Protein AF-A0A0M9E5R5-F1 (afdb_monomer)

Nearest PDB structures (foldseek):
  8gh6-assembly1_A  TM=4.152E-01  e=1.361E-02  Bombyx mori
  8i9u-assembly1_N  TM=4.436E-01  e=9.338E-01  Homo sapiens
  6ks6-assembly1_A  TM=2.624E-01  e=1.197E+00  Saccharomyces cerevisiae S288C
  6krd-assembly1_z  TM=2.347E-01  e=2.373E+00  Saccharomyces cerevisiae S288C

pLDDT: mean 84.32, std 14.16, range [25.86, 97.88]

Foldseek 3Di:
DDPPPPPPDDPVVVLVVVVVCCVVQQWPDDPDSLDIAGDPPDPSRLVCCCVPVCVRPVDHDDSPVVVVVVVVVVVVVVVVVVVVVQVVLQVVVLVLVVVVLVVQLVVQHFPQCVVLQFDDADPCLVPDPLVVVNRRFGWDDKDAQDWQDDPPDDTDTFRIWTWGDDDQATEIETEDTHQAAAVGADDPVRLVVQLVVVVSNVVSCVVVVHPHYRYAAEYEYAHDHDPVSCVVCVVSSHTYGHCVSVVHDDDD

Sequence (252 aa):
MQYILEERIGDPELEEKLLTLDYGGLIQSTTSSFHYQGIPDDILDLIFRDRYQYEIYREKFDLASELKQRVKNLEKNNRSLKAQVNELKGRMLELVIWRELNTYRKKGKPFSDLDNRFRPIPQNLSQHPNLSKIKEMKIGMIYLNYFIQSPETSVLELDLLVEGITDDSYHAIVFEIKNRNEKNCPSEHEIQLFAKKIDVLKYSLNRQGYKQFSILPLYLSANGFDEDSEKWLHKQEIFTSDADSWGIHIDC

Structure (mmCIF, N/CA/C/O backbone):
data_AF-A0A0M9E5R5-F1
#
_entry.id   AF-A0A0M9E5R5-F1
#
loop_
_atom_site.group_PDB
_atom_site.id
_atom_site.type_symbol
_atom_site.label_atom_id
_atom_site.label_alt_id
_atom_site.label_comp_id
_atom_site.label_asym_id
_atom_site.label_entity_id
_atom_site.label_seq_id
_atom_site.pdbx_PDB_ins_code
_atom_site.Cartn_x
_atom_site.Cartn_y
_atom_site.Cartn_z
_atom_site.occupancy
_atom_site.B_iso_or_equiv
_atom_site.auth_seq_id
_atom_site.auth_comp_id
_atom_site.auth_asym_id
_atom_site.auth_atom_id
_atom_site.pdbx_PDB_model_num
ATOM 1 N N . MET A 1 1 ? 32.194 6.730 -75.778 1.00 33.53 1 MET A N 1
ATOM 2 C CA . MET A 1 1 ? 32.826 5.511 -75.235 1.00 33.53 1 MET A CA 1
ATOM 3 C C . MET A 1 1 ? 31.883 4.967 -74.177 1.00 33.53 1 MET A C 1
ATOM 5 O O . MET A 1 1 ? 31.844 5.465 -73.062 1.00 33.53 1 MET A O 1
ATOM 9 N N . GLN A 1 2 ? 30.983 4.102 -74.629 1.00 25.86 2 GLN A N 1
ATOM 10 C CA . GLN A 1 2 ? 29.808 3.619 -73.917 1.00 25.86 2 GLN A CA 1
ATOM 11 C C . GLN A 1 2 ? 30.250 2.367 -73.160 1.00 25.86 2 GLN A C 1
ATOM 13 O O . GLN A 1 2 ? 30.516 1.347 -73.788 1.00 25.86 2 GLN A O 1
ATOM 18 N N . TYR A 1 3 ? 30.433 2.468 -71.842 1.00 28.73 3 TYR A N 1
ATOM 19 C CA . TYR A 1 3 ? 30.623 1.274 -71.023 1.00 28.73 3 TYR A CA 1
ATOM 20 C C . TYR A 1 3 ? 29.269 0.582 -70.927 1.00 28.73 3 TYR A C 1
ATOM 22 O O . TYR A 1 3 ? 28.378 1.003 -70.193 1.00 28.73 3 TYR A O 1
ATOM 30 N N . ILE A 1 4 ? 29.123 -0.433 -71.771 1.00 31.36 4 ILE A N 1
ATOM 31 C CA . ILE A 1 4 ? 28.109 -1.468 -71.687 1.00 31.36 4 ILE A CA 1
ATOM 32 C C . ILE A 1 4 ? 28.301 -2.119 -70.311 1.00 31.36 4 ILE A C 1
ATOM 34 O O . ILE A 1 4 ? 29.244 -2.876 -70.101 1.00 31.36 4 ILE A O 1
ATOM 38 N N . LEU A 1 5 ? 27.453 -1.764 -69.344 1.00 31.56 5 LEU A N 1
ATOM 39 C CA . LEU A 1 5 ? 27.202 -2.621 -68.191 1.00 31.56 5 LEU A CA 1
ATOM 40 C C . LEU A 1 5 ? 26.336 -3.758 -68.722 1.00 31.56 5 LEU A C 1
ATOM 42 O O . LEU A 1 5 ? 25.111 -3.684 -68.705 1.00 31.56 5 LEU A O 1
ATOM 46 N N . GLU A 1 6 ? 27.015 -4.747 -69.302 1.00 34.34 6 GLU A N 1
ATOM 47 C CA . GLU A 1 6 ? 26.461 -6.068 -69.548 1.00 34.34 6 GLU A CA 1
ATOM 48 C C . GLU A 1 6 ? 25.744 -6.523 -68.280 1.00 34.34 6 GLU A C 1
ATOM 50 O O . GLU A 1 6 ? 26.282 -6.436 -67.170 1.00 34.34 6 GLU A O 1
ATOM 55 N N . GLU A 1 7 ? 24.516 -6.987 -68.479 1.00 40.72 7 GLU A N 1
ATOM 56 C CA . GLU A 1 7 ? 23.793 -7.861 -67.576 1.00 40.72 7 GLU A CA 1
ATOM 57 C C . GLU A 1 7 ? 24.759 -8.922 -67.032 1.00 40.72 7 GLU A C 1
ATOM 59 O O . GLU A 1 7 ? 25.020 -9.941 -67.672 1.00 40.72 7 GLU A O 1
ATOM 64 N N . ARG A 1 8 ? 25.298 -8.711 -65.826 1.00 44.56 8 ARG A N 1
ATOM 65 C CA . ARG A 1 8 ? 25.805 -9.822 -65.025 1.00 44.56 8 ARG A CA 1
ATOM 66 C C . ARG A 1 8 ? 24.588 -10.577 -64.517 1.00 44.56 8 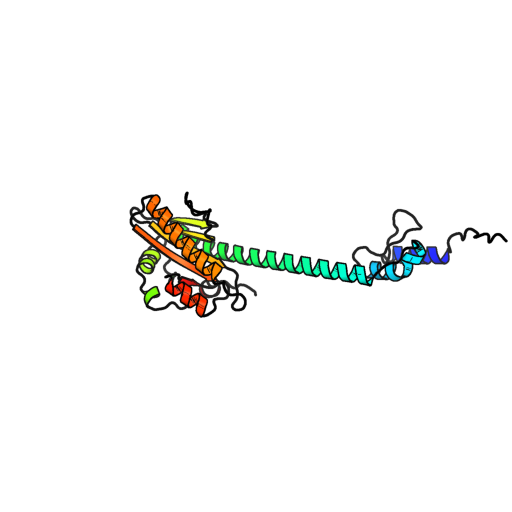ARG A C 1
ATOM 68 O O . ARG A 1 8 ? 24.097 -10.343 -63.417 1.00 44.56 8 ARG A O 1
ATOM 75 N N . ILE A 1 9 ? 24.100 -11.443 -65.401 1.00 45.06 9 ILE A N 1
ATOM 76 C CA . ILE A 1 9 ? 23.417 -12.693 -65.088 1.00 45.06 9 ILE A CA 1
ATOM 77 C C . ILE A 1 9 ? 24.030 -13.242 -63.796 1.00 45.06 9 ILE A C 1
ATOM 79 O O . ILE A 1 9 ? 25.257 -13.274 -63.666 1.00 45.06 9 ILE A O 1
ATOM 83 N N . GLY A 1 10 ? 23.153 -13.572 -62.845 1.00 55.41 10 GLY A N 1
ATOM 84 C CA . GLY A 1 10 ? 23.493 -13.979 -61.487 1.00 55.41 10 GLY A CA 1
ATOM 85 C C . GLY A 1 10 ? 24.687 -14.917 -61.463 1.00 55.41 10 GLY A C 1
ATOM 86 O O . GLY A 1 10 ? 24.734 -15.891 -62.208 1.00 55.41 10 GLY A O 1
ATOM 87 N N . ASP A 1 11 ? 25.667 -14.566 -60.639 1.00 65.12 11 ASP A N 1
ATOM 88 C CA . ASP A 1 11 ? 26.798 -15.422 -60.324 1.00 65.12 11 ASP A CA 1
ATOM 89 C C . ASP A 1 11 ? 26.232 -16.732 -59.738 1.00 65.12 11 ASP A C 1
ATOM 91 O O . ASP A 1 11 ? 25.703 -16.704 -58.623 1.00 65.12 11 ASP A O 1
ATOM 95 N N . PRO A 1 12 ? 26.260 -17.863 -60.474 1.00 70.00 12 PRO A N 1
ATOM 96 C CA . PRO A 1 12 ? 25.626 -19.104 -60.026 1.00 70.00 12 PRO A CA 1
ATOM 97 C C . PRO A 1 12 ? 26.248 -19.610 -58.724 1.00 70.00 12 PRO A C 1
ATOM 99 O O . PRO A 1 12 ? 25.582 -20.245 -57.912 1.00 70.00 12 PRO A O 1
ATOM 102 N N . GLU A 1 13 ? 27.521 -19.274 -58.500 1.00 67.38 13 GLU A N 1
ATOM 103 C CA . GLU A 1 13 ? 28.246 -19.592 -57.278 1.00 67.38 13 GLU A CA 1
ATOM 104 C C . GLU A 1 13 ? 27.739 -18.749 -56.095 1.00 67.38 13 GLU A C 1
ATOM 106 O O . GLU A 1 13 ? 27.699 -19.218 -54.956 1.00 67.38 13 GLU A O 1
ATOM 111 N N . LEU A 1 14 ? 27.327 -17.502 -56.345 1.00 67.19 14 LEU A N 1
ATOM 112 C CA . LEU A 1 14 ? 26.682 -16.646 -55.349 1.00 67.19 14 LEU A CA 1
ATOM 113 C C . LEU A 1 14 ? 25.264 -17.132 -55.032 1.00 67.19 14 LEU A C 1
ATOM 115 O O . LEU A 1 14 ? 24.893 -17.179 -53.861 1.00 67.19 14 LEU A O 1
ATOM 119 N N . GLU A 1 15 ? 24.490 -17.518 -56.047 1.00 69.00 15 GLU A N 1
ATOM 120 C CA . GLU A 1 15 ? 23.137 -18.061 -55.878 1.00 69.00 15 GLU A CA 1
ATOM 121 C C . GLU A 1 15 ? 23.156 -19.376 -55.080 1.00 69.00 15 GLU A C 1
ATOM 123 O O . GLU A 1 15 ? 22.407 -19.520 -54.116 1.00 69.00 15 GLU A O 1
ATOM 128 N N . GLU A 1 16 ? 24.084 -20.291 -55.380 1.00 73.69 16 GLU A N 1
ATOM 129 C CA . GLU A 1 16 ? 24.277 -21.538 -54.626 1.00 73.69 16 GLU A CA 1
ATOM 130 C C . GLU A 1 16 ? 24.668 -21.279 -53.159 1.00 73.69 16 GLU A C 1
ATOM 132 O O . GLU A 1 16 ? 24.142 -21.916 -52.238 1.00 73.69 16 GLU A O 1
ATOM 137 N N . LYS A 1 17 ? 25.545 -20.296 -52.906 1.00 71.19 17 LYS A N 1
ATOM 138 C CA . LYS A 1 17 ? 25.926 -19.890 -51.542 1.00 71.19 17 LYS A CA 1
ATOM 139 C C . LYS A 1 17 ? 24.752 -19.279 -50.776 1.00 71.19 17 LYS A C 1
ATOM 141 O O . LYS A 1 17 ? 24.573 -19.603 -49.604 1.00 71.19 17 LYS A O 1
ATOM 146 N N . LEU A 1 18 ? 23.942 -18.430 -51.411 1.00 71.62 18 LEU A N 1
ATOM 147 C CA . LEU A 1 18 ? 22.762 -17.818 -50.789 1.00 71.62 18 LEU A CA 1
ATOM 148 C C . LEU A 1 18 ? 21.678 -18.860 -50.485 1.00 71.62 18 LEU A C 1
ATOM 150 O O . LEU A 1 18 ? 21.158 -18.874 -49.373 1.00 71.62 18 LEU A O 1
ATOM 154 N N . LEU A 1 19 ? 21.415 -19.791 -51.406 1.00 73.25 19 LEU A N 1
ATOM 155 C CA . LEU A 1 19 ? 20.509 -20.923 -51.174 1.00 73.25 19 LEU A CA 1
ATOM 156 C C . LEU A 1 19 ? 20.994 -21.822 -50.032 1.00 73.25 19 LEU A C 1
ATOM 158 O O . LEU A 1 19 ? 20.190 -22.287 -49.229 1.00 73.25 19 LEU A O 1
ATOM 162 N N . THR A 1 20 ? 22.307 -22.034 -49.912 1.00 77.31 20 THR A N 1
ATOM 163 C CA . THR A 1 20 ? 22.889 -22.795 -48.796 1.00 77.31 20 THR A CA 1
ATOM 164 C C . THR A 1 20 ? 22.688 -22.081 -47.454 1.00 77.31 20 THR A C 1
ATOM 166 O O . THR A 1 20 ? 22.393 -22.729 -46.451 1.00 77.31 20 THR A O 1
ATOM 169 N N . LEU A 1 21 ? 22.817 -20.749 -47.419 1.00 72.31 21 LEU A N 1
ATOM 170 C CA . LEU A 1 21 ? 22.577 -19.942 -46.217 1.00 72.31 21 LEU A CA 1
ATOM 171 C C . LEU A 1 21 ? 21.089 -19.892 -45.831 1.00 72.31 21 LEU A C 1
ATOM 173 O O . LEU A 1 21 ? 20.781 -19.935 -44.641 1.00 72.31 21 LEU A O 1
ATOM 177 N N . ASP A 1 22 ? 20.184 -19.833 -46.812 1.00 72.75 22 ASP A N 1
ATOM 178 C CA . ASP A 1 22 ? 18.726 -19.888 -46.615 1.00 72.75 22 ASP A CA 1
ATOM 179 C C . ASP A 1 22 ? 18.302 -21.280 -46.109 1.00 72.75 22 ASP A C 1
ATOM 181 O O . ASP A 1 22 ? 17.629 -21.400 -45.087 1.00 72.75 22 ASP A O 1
ATOM 185 N N . TYR A 1 23 ? 18.814 -22.357 -46.722 1.00 76.06 23 TYR A N 1
ATOM 186 C CA . TYR A 1 23 ? 18.581 -23.738 -46.275 1.00 76.06 23 TYR A CA 1
ATOM 187 C C . TYR A 1 23 ? 19.149 -24.012 -44.874 1.00 76.06 23 TYR A C 1
ATOM 189 O O . TYR A 1 23 ? 18.556 -24.744 -44.082 1.00 76.06 23 TYR A O 1
ATOM 197 N N . GLY A 1 24 ? 20.293 -23.403 -44.549 1.00 74.50 24 GLY A N 1
ATOM 198 C CA . GLY A 1 24 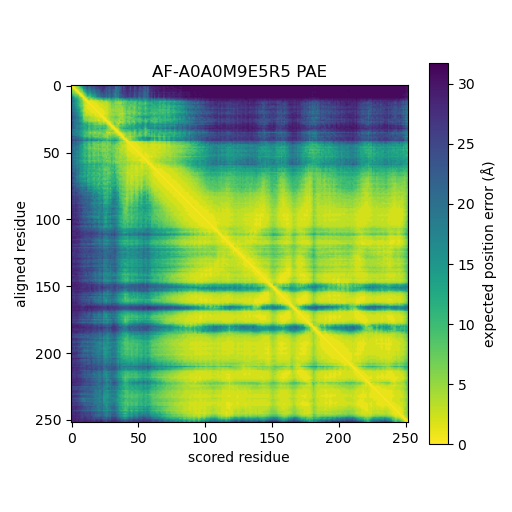? 20.895 -23.434 -43.216 1.00 74.50 24 GLY A CA 1
ATOM 199 C C . GLY A 1 24 ? 20.176 -22.566 -42.177 1.00 74.50 24 GLY A C 1
ATOM 200 O O . GLY A 1 24 ? 20.578 -22.576 -41.015 1.00 74.50 24 GLY A O 1
ATOM 201 N N . GLY A 1 25 ? 19.140 -21.817 -42.574 1.00 69.88 25 GLY A N 1
ATOM 202 C CA . GLY A 1 25 ? 18.354 -20.951 -41.699 1.00 69.88 25 GLY A CA 1
ATOM 203 C C . GLY A 1 25 ? 19.102 -19.714 -41.201 1.00 69.88 25 GLY A C 1
ATOM 204 O O . GLY A 1 25 ? 18.734 -19.179 -40.165 1.00 69.88 25 GLY A O 1
ATOM 205 N N . LEU A 1 26 ? 20.162 -19.277 -41.887 1.00 70.31 26 LEU A N 1
ATOM 206 C CA . LEU A 1 26 ? 20.986 -18.123 -41.494 1.00 70.31 26 LEU A CA 1
ATOM 207 C C . LEU A 1 26 ? 20.505 -16.810 -42.129 1.00 70.31 26 LEU A C 1
ATOM 209 O O . LEU A 1 26 ? 20.764 -15.731 -41.593 1.00 70.31 26 LEU A O 1
ATOM 213 N N . ILE A 1 27 ? 19.808 -16.905 -43.262 1.00 71.44 27 ILE A N 1
ATOM 214 C CA . ILE A 1 27 ? 19.124 -15.803 -43.949 1.00 71.44 27 ILE A CA 1
ATOM 215 C C . ILE A 1 27 ? 17.717 -16.258 -44.349 1.00 71.44 27 ILE A C 1
ATOM 217 O O . ILE A 1 27 ? 17.406 -17.443 -44.261 1.00 71.44 27 ILE A O 1
ATOM 221 N N . GLN A 1 28 ? 16.872 -15.316 -44.758 1.00 69.12 28 GLN A N 1
ATOM 222 C CA . GLN A 1 28 ? 15.544 -15.585 -45.299 1.00 69.12 28 GLN A CA 1
ATOM 223 C C . GLN A 1 28 ? 15.393 -14.934 -46.672 1.00 69.12 28 GLN A C 1
ATOM 225 O O . GLN A 1 28 ? 15.663 -13.737 -46.841 1.00 69.12 28 GLN A O 1
ATOM 230 N N . SER A 1 29 ? 14.918 -15.713 -47.641 1.00 63.97 29 SER A N 1
ATOM 231 C CA . SER A 1 29 ? 14.388 -15.187 -48.899 1.00 63.97 29 SER A CA 1
ATOM 232 C C . SER A 1 29 ? 13.127 -14.347 -48.647 1.00 63.97 29 SER A C 1
ATOM 234 O O . SER A 1 29 ? 12.256 -14.693 -47.846 1.00 63.97 29 SER A O 1
ATOM 236 N N . THR A 1 30 ? 13.039 -13.189 -49.302 1.00 63.19 30 THR A N 1
ATOM 237 C CA . THR A 1 30 ? 11.868 -12.300 -49.204 1.00 63.19 30 THR A CA 1
ATOM 238 C C . THR A 1 30 ? 10.975 -12.459 -50.442 1.00 63.19 30 THR A C 1
ATOM 240 O O . THR A 1 30 ? 11.014 -13.483 -51.118 1.00 63.19 30 THR A O 1
ATOM 243 N N . THR A 1 31 ? 10.146 -11.469 -50.786 1.00 62.16 31 THR A N 1
ATOM 244 C CA . THR A 1 31 ? 9.189 -11.540 -51.910 1.00 62.16 31 THR A CA 1
ATOM 245 C C . THR A 1 31 ? 9.828 -11.681 -53.301 1.00 62.16 31 THR A C 1
ATOM 247 O O . THR A 1 31 ? 9.107 -11.749 -54.296 1.00 62.16 31 THR A O 1
ATOM 250 N N . SER A 1 32 ? 11.158 -11.745 -53.405 1.00 59.28 32 SER A N 1
ATOM 251 C CA . SER A 1 32 ? 11.862 -12.046 -54.652 1.00 59.28 32 SER A CA 1
ATOM 252 C C . SER A 1 32 ? 13.155 -12.823 -54.402 1.00 59.28 32 SER A C 1
ATOM 254 O O . SER A 1 32 ? 13.808 -12.606 -53.381 1.00 59.28 32 SER A O 1
ATOM 256 N N . SER A 1 33 ? 13.602 -13.582 -55.404 1.00 56.22 33 SER A N 1
ATOM 257 C CA . SER A 1 33 ? 14.873 -14.327 -55.413 1.00 56.22 33 SER A CA 1
ATOM 258 C C . SER A 1 33 ? 16.140 -13.457 -55.333 1.00 56.22 33 SER A C 1
ATOM 260 O O . SER A 1 33 ? 17.242 -13.988 -55.222 1.00 56.22 33 SER A O 1
ATOM 262 N N . PHE A 1 34 ? 16.000 -12.129 -55.402 1.00 57.31 34 PHE A N 1
ATOM 263 C CA . PHE A 1 34 ? 17.104 -11.162 -55.361 1.00 57.31 34 PHE A CA 1
ATOM 264 C C . PHE A 1 34 ? 17.219 -10.417 -54.026 1.00 57.31 34 PHE A C 1
ATOM 266 O O . PHE A 1 34 ? 18.179 -9.680 -53.817 1.00 57.31 34 PHE A O 1
ATOM 273 N N . HIS A 1 35 ? 16.252 -10.593 -53.125 1.00 61.94 35 HIS A N 1
ATOM 274 C CA . HIS A 1 35 ? 16.180 -9.852 -51.873 1.00 61.94 35 HIS A CA 1
ATOM 275 C C . HIS A 1 35 ? 16.262 -10.820 -50.696 1.00 61.94 35 HIS A C 1
ATOM 277 O O . HIS A 1 35 ? 15.362 -11.634 -50.471 1.00 61.94 35 HIS A O 1
ATOM 283 N N . TYR A 1 36 ? 17.342 -10.688 -49.935 1.00 67.06 36 TYR A N 1
ATOM 284 C CA . TYR A 1 36 ? 17.632 -11.489 -48.754 1.00 67.06 36 TYR A CA 1
ATOM 285 C C . TYR A 1 36 ? 17.707 -10.573 -47.532 1.00 67.06 36 TYR A C 1
ATOM 287 O O . TYR A 1 36 ? 18.146 -9.422 -47.631 1.00 67.06 36 TYR A O 1
ATOM 295 N N . GLN A 1 37 ? 17.285 -11.094 -46.388 1.00 67.12 37 GLN A N 1
ATOM 296 C CA . GLN A 1 37 ? 17.443 -10.464 -45.077 1.00 67.12 37 GLN A CA 1
ATOM 297 C C . GLN A 1 37 ? 17.999 -11.494 -44.093 1.00 67.12 37 GLN A C 1
ATOM 299 O O . GLN A 1 37 ? 17.842 -12.697 -44.312 1.00 67.12 37 GLN A O 1
ATOM 304 N N . GLY A 1 38 ? 18.648 -11.055 -43.014 1.00 66.88 38 GLY A N 1
ATOM 305 C CA . GLY A 1 38 ? 18.946 -11.987 -41.930 1.00 66.88 38 GLY A CA 1
ATOM 306 C C . GLY A 1 38 ? 17.678 -12.328 -41.147 1.00 66.88 38 GLY A C 1
ATOM 307 O O . GLY A 1 38 ? 16.585 -11.844 -41.445 1.00 66.88 38 GLY A O 1
ATOM 308 N N . ILE A 1 39 ? 17.807 -13.170 -40.124 1.00 72.88 39 ILE A N 1
ATOM 309 C CA . ILE A 1 39 ? 16.669 -13.500 -39.261 1.00 72.88 39 ILE A CA 1
ATOM 310 C C . ILE A 1 39 ? 16.273 -12.248 -38.452 1.00 72.88 39 ILE A C 1
ATOM 312 O O . ILE A 1 39 ? 17.100 -11.766 -37.675 1.00 72.88 39 ILE A O 1
ATOM 316 N N . PRO A 1 40 ? 15.028 -11.740 -38.567 1.00 59.28 40 PRO A N 1
ATOM 317 C CA . PRO A 1 40 ? 14.633 -10.427 -38.035 1.00 59.28 40 PRO A CA 1
ATOM 318 C C . PRO A 1 40 ? 14.872 -10.194 -36.531 1.00 59.28 40 PRO A C 1
ATOM 320 O O . PRO A 1 40 ? 15.065 -9.053 -36.113 1.00 59.28 40 PRO A O 1
ATOM 323 N N . ASP A 1 41 ? 14.895 -11.259 -35.724 1.00 59.44 41 ASP A N 1
ATOM 324 C CA . ASP A 1 41 ? 15.111 -11.206 -34.269 1.00 59.44 41 ASP A CA 1
ATOM 325 C C . ASP A 1 41 ? 16.542 -11.574 -33.832 1.00 59.44 41 ASP A C 1
ATOM 327 O O . ASP A 1 41 ? 16.800 -11.764 -32.642 1.00 59.44 41 ASP A O 1
ATOM 331 N N . ASP A 1 42 ? 17.496 -11.652 -34.763 1.00 67.88 42 ASP A N 1
ATOM 332 C CA . ASP A 1 42 ? 18.836 -12.161 -34.478 1.00 67.88 42 ASP A CA 1
ATOM 333 C C . ASP A 1 42 ? 19.947 -11.114 -34.688 1.00 67.88 42 ASP A C 1
ATOM 335 O O . ASP A 1 42 ? 19.843 -10.169 -35.474 1.00 67.88 42 ASP A O 1
ATOM 339 N N . ILE A 1 43 ? 21.069 -11.315 -33.995 1.00 77.25 43 ILE A N 1
ATOM 340 C CA . ILE A 1 43 ? 22.342 -10.619 -34.237 1.00 77.25 43 ILE A CA 1
ATOM 341 C C . ILE A 1 43 ? 22.789 -10.839 -35.690 1.00 77.25 43 ILE A C 1
ATOM 343 O O . ILE A 1 43 ? 23.453 -9.983 -36.276 1.00 77.25 43 ILE A O 1
ATOM 347 N N . LEU A 1 44 ? 22.389 -11.963 -36.289 1.00 77.06 44 LEU A N 1
ATOM 348 C CA . LEU A 1 44 ? 22.677 -12.295 -37.677 1.00 77.06 44 LEU A CA 1
ATOM 349 C C . LEU A 1 44 ? 22.093 -11.289 -38.676 1.00 77.06 44 LEU A C 1
ATOM 351 O O . LEU A 1 44 ? 22.789 -10.963 -39.631 1.00 77.06 44 LEU A O 1
ATOM 355 N N . ASP A 1 45 ? 20.898 -10.731 -38.451 1.00 82.44 45 ASP A N 1
ATOM 356 C CA . ASP A 1 45 ? 20.359 -9.674 -39.325 1.00 82.44 45 ASP A CA 1
ATOM 357 C C . ASP A 1 45 ? 21.180 -8.390 -39.253 1.00 82.44 45 ASP A C 1
ATOM 359 O O . ASP A 1 45 ? 21.516 -7.804 -40.281 1.00 82.44 45 ASP A O 1
ATOM 363 N N . LEU A 1 46 ? 21.603 -8.005 -38.050 1.00 84.38 46 LEU A N 1
ATOM 364 C CA . LEU A 1 46 ? 22.475 -6.849 -37.869 1.00 84.38 46 LEU A CA 1
ATOM 365 C C . LEU A 1 46 ? 23.822 -7.042 -38.575 1.00 84.38 46 LEU A C 1
ATOM 367 O O . LEU A 1 46 ? 24.282 -6.130 -39.256 1.00 84.38 46 LEU A O 1
ATOM 371 N N . ILE A 1 47 ? 24.436 -8.224 -38.448 1.00 82.38 47 ILE A N 1
ATOM 372 C CA . ILE A 1 47 ? 25.694 -8.557 -39.137 1.00 82.38 47 ILE A CA 1
ATOM 373 C C .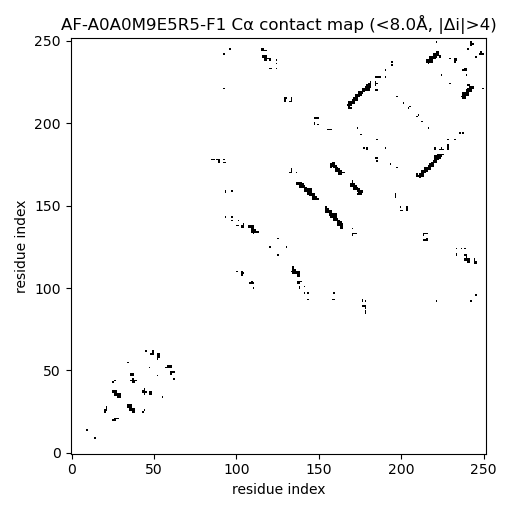 ILE A 1 47 ? 25.491 -8.578 -40.655 1.00 82.38 47 ILE A C 1
ATOM 375 O O . ILE A 1 47 ? 26.338 -8.079 -41.395 1.00 82.38 47 ILE A O 1
ATOM 379 N N . PHE A 1 48 ? 24.388 -9.162 -41.126 1.00 82.69 48 PHE A N 1
ATOM 380 C CA . PHE A 1 48 ? 24.076 -9.257 -42.547 1.00 82.69 48 PHE A CA 1
ATOM 381 C C . PHE A 1 48 ? 23.900 -7.866 -43.163 1.00 82.69 48 PHE A C 1
ATOM 383 O O . PHE A 1 48 ? 24.530 -7.545 -44.171 1.00 82.69 48 PHE A O 1
ATOM 390 N N . ARG A 1 49 ? 23.107 -7.004 -42.523 1.00 85.19 49 ARG A N 1
ATOM 391 C CA . ARG A 1 49 ? 22.846 -5.639 -42.990 1.00 85.19 49 ARG A CA 1
ATOM 392 C C . ARG A 1 49 ? 24.077 -4.740 -42.898 1.00 85.19 49 ARG A C 1
ATOM 394 O O . ARG A 1 49 ? 24.319 -3.963 -43.815 1.00 85.19 49 ARG A O 1
ATOM 401 N N . ASP A 1 50 ? 24.909 -4.899 -41.872 1.00 85.19 50 ASP A N 1
ATOM 402 C CA . ASP A 1 50 ? 26.197 -4.197 -41.771 1.00 85.19 50 ASP A CA 1
ATOM 403 C C . ASP A 1 50 ? 27.157 -4.535 -42.909 1.00 85.19 50 ASP A C 1
ATOM 405 O O . ASP A 1 50 ? 27.878 -3.662 -43.388 1.00 85.19 50 ASP A O 1
ATOM 409 N N . ARG A 1 51 ? 27.124 -5.780 -43.393 1.00 83.81 51 ARG A N 1
ATOM 410 C CA . ARG A 1 51 ? 28.045 -6.248 -44.432 1.00 83.81 51 ARG A CA 1
ATOM 411 C C . ARG A 1 51 ? 27.549 -6.097 -45.861 1.00 83.81 51 ARG A C 1
ATOM 413 O O . ARG A 1 51 ? 28.394 -5.994 -46.740 1.00 83.81 51 ARG A O 1
ATOM 420 N N . TYR A 1 52 ? 26.239 -6.177 -46.096 1.00 81.56 52 TYR A N 1
ATOM 421 C CA . TYR A 1 52 ? 25.699 -6.368 -47.449 1.00 81.56 52 TYR A CA 1
ATOM 422 C C . TYR A 1 52 ? 24.603 -5.368 -47.844 1.00 81.56 52 TYR A C 1
ATOM 424 O O . TYR A 1 52 ? 24.175 -5.353 -49.000 1.00 81.56 52 TYR A O 1
ATOM 432 N N . GLN A 1 53 ? 24.112 -4.528 -46.922 1.00 83.12 53 GLN A N 1
ATOM 433 C CA . GLN A 1 53 ? 22.988 -3.633 -47.226 1.00 83.12 53 GLN A CA 1
ATOM 434 C C . GLN A 1 53 ? 23.341 -2.598 -48.305 1.00 83.12 53 GLN A C 1
ATOM 436 O O . GLN A 1 53 ? 22.500 -2.290 -49.151 1.00 83.12 53 GLN A O 1
ATOM 441 N N . TYR A 1 54 ? 24.576 -2.089 -48.330 1.00 82.06 54 TYR A N 1
ATOM 442 C CA . TYR A 1 54 ? 24.985 -1.120 -49.347 1.00 82.06 54 TYR A CA 1
ATOM 443 C C . TYR A 1 54 ? 25.144 -1.768 -50.727 1.00 82.06 54 TYR A C 1
ATOM 445 O O . TYR A 1 54 ? 24.773 -1.180 -51.740 1.00 82.06 54 TYR A O 1
ATOM 453 N N . GLU A 1 55 ? 25.675 -2.983 -50.784 1.00 78.56 55 GLU A N 1
ATOM 454 C CA . GLU A 1 55 ? 25.874 -3.745 -52.012 1.00 78.56 55 GLU A CA 1
ATOM 455 C C . GLU A 1 55 ? 24.538 -4.077 -52.678 1.00 78.56 55 GLU A C 1
ATOM 457 O O . GLU A 1 55 ? 24.416 -3.934 -53.895 1.00 78.56 55 GLU A O 1
ATOM 462 N N . ILE A 1 56 ? 23.544 -4.468 -51.874 1.00 77.31 56 ILE A N 1
ATOM 463 C CA . ILE A 1 56 ? 22.221 -4.890 -52.345 1.00 77.31 56 ILE A CA 1
ATOM 464 C C . ILE A 1 56 ? 21.330 -3.677 -52.643 1.00 77.31 56 ILE A C 1
ATOM 466 O O . ILE A 1 56 ? 20.765 -3.577 -53.730 1.00 77.31 56 ILE A O 1
ATOM 470 N N . TYR A 1 57 ? 21.220 -2.736 -51.701 1.00 80.25 57 TYR A N 1
ATOM 471 C CA . TYR A 1 57 ? 20.212 -1.668 -51.746 1.00 80.25 57 TYR A CA 1
ATOM 472 C C . TYR A 1 57 ? 20.784 -0.283 -52.069 1.00 80.25 57 TYR A C 1
ATOM 474 O O . TYR A 1 57 ? 20.024 0.655 -52.281 1.00 80.25 57 TYR A O 1
ATOM 482 N N . ARG A 1 58 ? 22.117 -0.125 -52.116 1.00 83.19 58 ARG A N 1
ATOM 483 C CA . ARG A 1 58 ? 22.809 1.179 -52.249 1.00 83.19 58 ARG A CA 1
ATOM 484 C C . ARG A 1 58 ? 22.487 2.168 -51.127 1.00 83.19 58 ARG A C 1
ATOM 486 O O . ARG A 1 58 ? 22.705 3.370 -51.271 1.00 83.19 58 ARG A O 1
ATOM 493 N N . GLU A 1 59 ? 22.060 1.651 -49.980 1.00 83.94 59 GLU A N 1
ATOM 494 C CA . GLU A 1 59 ? 21.759 2.411 -48.770 1.00 83.94 59 GLU A CA 1
ATOM 495 C C . GLU A 1 59 ? 22.781 2.110 -47.676 1.00 83.94 59 GLU A C 1
ATOM 497 O O . GLU A 1 59 ? 23.196 0.968 -47.482 1.00 83.94 59 GLU A O 1
ATOM 502 N N . LYS A 1 60 ? 23.200 3.141 -46.936 1.00 85.06 60 LYS A N 1
ATOM 503 C CA . LYS A 1 60 ? 24.132 2.959 -45.822 1.00 85.06 60 LYS A CA 1
ATOM 504 C C . LYS A 1 60 ? 23.375 2.479 -44.586 1.00 85.06 60 LYS A C 1
ATOM 506 O O . LYS A 1 60 ? 22.511 3.193 -44.081 1.00 85.06 60 LYS A O 1
ATOM 511 N N . PHE A 1 61 ? 23.757 1.320 -44.066 1.00 86.56 61 PHE A N 1
ATOM 512 C CA . PHE A 1 61 ? 23.306 0.855 -42.762 1.00 86.56 61 PHE A CA 1
ATOM 513 C C . PHE A 1 61 ? 24.108 1.525 -41.637 1.00 86.56 61 PHE A C 1
ATOM 515 O O . PHE A 1 61 ? 25.335 1.591 -41.695 1.00 86.56 61 PHE A O 1
ATOM 522 N N . ASP A 1 62 ? 23.421 2.042 -40.617 1.00 88.62 62 ASP A N 1
ATOM 523 C CA . ASP A 1 62 ? 24.050 2.585 -39.410 1.00 88.62 62 ASP A CA 1
ATOM 524 C C . ASP A 1 62 ? 23.800 1.644 -38.228 1.00 88.62 62 ASP A C 1
ATOM 526 O O . ASP A 1 62 ? 22.873 1.827 -37.428 1.00 88.62 62 ASP A O 1
ATOM 530 N N . LEU A 1 63 ? 24.660 0.628 -38.128 1.00 87.44 63 LEU A N 1
ATOM 531 C CA . LEU A 1 63 ? 24.628 -0.361 -37.055 1.00 87.44 63 LEU A CA 1
ATOM 532 C C . LEU A 1 63 ? 24.692 0.298 -35.670 1.00 87.44 63 LEU A C 1
ATOM 534 O O . LEU A 1 63 ? 23.994 -0.121 -34.747 1.00 87.44 63 LEU A O 1
ATOM 538 N N . ALA A 1 64 ? 25.507 1.346 -35.513 1.00 88.38 64 ALA A N 1
ATOM 539 C CA . ALA A 1 64 ? 25.696 2.009 -34.229 1.00 88.38 64 ALA A CA 1
ATOM 540 C C . ALA A 1 64 ? 24.412 2.710 -33.764 1.00 88.38 64 ALA A C 1
ATOM 542 O O . ALA A 1 64 ? 24.020 2.580 -32.598 1.00 88.38 64 ALA A O 1
ATOM 543 N N . SER A 1 65 ? 23.734 3.421 -34.668 1.00 89.62 65 SER A N 1
ATOM 544 C CA . SER A 1 65 ? 22.455 4.066 -34.363 1.00 89.62 65 SER A CA 1
ATOM 545 C C . SER A 1 65 ? 21.350 3.049 -34.070 1.00 89.62 65 SER A C 1
ATOM 547 O O . SER A 1 65 ? 20.624 3.224 -33.085 1.00 89.62 65 SER A O 1
ATOM 549 N N . GLU A 1 66 ? 21.245 1.965 -34.848 1.00 89.00 66 GLU A N 1
ATOM 550 C CA . GLU A 1 66 ? 20.222 0.937 -34.618 1.00 89.00 66 GLU A CA 1
ATOM 551 C C . GLU A 1 66 ? 20.448 0.197 -33.287 1.00 89.00 66 GLU A C 1
ATOM 553 O O . GLU A 1 66 ? 19.515 0.067 -32.488 1.00 89.00 66 GLU A O 1
ATOM 558 N N . LEU A 1 67 ? 21.689 -0.198 -32.973 1.00 88.38 67 LEU A N 1
ATOM 559 C CA . LEU A 1 67 ? 22.037 -0.803 -31.680 1.00 88.38 67 LEU A CA 1
ATOM 560 C C . LEU A 1 67 ? 21.706 0.130 -30.511 1.00 88.38 67 LEU A C 1
ATOM 562 O O . LEU A 1 67 ? 21.081 -0.291 -29.536 1.00 88.38 67 LEU A O 1
ATOM 566 N N . LYS A 1 68 ? 22.063 1.416 -30.613 1.00 91.12 68 LYS A N 1
ATOM 567 C CA . LYS A 1 68 ? 21.751 2.416 -29.582 1.00 91.12 68 LYS A CA 1
ATOM 568 C C . LYS A 1 68 ? 20.242 2.559 -29.368 1.00 91.12 68 LYS A C 1
ATOM 570 O O . LYS A 1 68 ? 19.790 2.692 -28.229 1.00 91.12 68 LYS A O 1
ATOM 575 N N . GLN A 1 69 ? 19.453 2.516 -30.440 1.00 91.25 69 GLN A N 1
ATOM 576 C CA . GLN A 1 69 ? 17.996 2.562 -30.357 1.00 91.25 69 GLN A CA 1
ATOM 577 C C . GLN A 1 69 ? 17.419 1.293 -29.717 1.00 91.25 69 GLN A C 1
ATOM 579 O O . GLN A 1 69 ? 16.561 1.407 -28.837 1.00 91.25 69 GLN A O 1
ATOM 584 N N . ARG A 1 70 ? 17.915 0.103 -30.087 1.00 88.75 70 ARG A N 1
ATOM 585 C CA . ARG A 1 70 ? 17.513 -1.175 -29.473 1.00 88.75 70 ARG A CA 1
ATOM 586 C C . ARG A 1 70 ? 17.802 -1.180 -27.969 1.00 88.75 70 ARG A C 1
ATOM 588 O O . ARG A 1 70 ? 16.898 -1.470 -27.188 1.00 88.75 70 ARG A O 1
ATOM 595 N N . VAL A 1 71 ? 19.000 -0.760 -27.549 1.00 91.19 71 VAL A N 1
ATOM 596 C CA . VAL A 1 71 ? 19.366 -0.635 -26.124 1.00 91.19 71 VAL A CA 1
ATOM 597 C C . VAL A 1 71 ? 18.426 0.327 -25.397 1.00 91.19 71 VAL A C 1
ATOM 599 O O . VAL A 1 71 ? 17.838 -0.040 -24.383 1.00 91.19 71 VAL A O 1
ATOM 602 N N . LYS A 1 72 ? 18.190 1.524 -25.945 1.00 94.19 72 LYS A N 1
ATOM 603 C CA . LYS A 1 72 ? 17.280 2.512 -25.343 1.00 94.19 72 LYS A CA 1
ATOM 604 C C . LYS A 1 72 ? 15.847 1.978 -25.197 1.00 94.19 72 LYS A C 1
ATOM 606 O O . LYS A 1 72 ? 15.182 2.253 -24.195 1.00 94.19 72 LYS A O 1
ATOM 611 N N . ASN A 1 73 ? 15.363 1.224 -26.184 1.00 92.62 73 ASN A N 1
ATOM 612 C CA . ASN A 1 73 ? 14.048 0.587 -26.137 1.00 92.62 73 ASN A CA 1
ATOM 613 C C . ASN A 1 73 ? 13.993 -0.502 -25.061 1.00 92.62 73 ASN A C 1
ATOM 615 O O . ASN A 1 73 ? 13.056 -0.516 -24.263 1.00 92.62 73 ASN A O 1
ATOM 619 N N . LEU A 1 74 ? 15.015 -1.357 -24.976 1.00 92.12 74 LEU A N 1
ATOM 620 C CA . LEU A 1 74 ? 15.123 -2.379 -23.934 1.00 92.12 74 LEU A CA 1
ATOM 621 C C . LEU A 1 74 ? 15.193 -1.761 -22.533 1.00 92.12 74 LEU A C 1
ATOM 623 O O . LEU A 1 74 ? 14.491 -2.212 -21.635 1.00 92.12 74 LEU A O 1
ATOM 627 N N . GLU A 1 75 ? 15.953 -0.684 -22.337 1.00 93.81 75 GLU A N 1
ATOM 628 C CA . GLU A 1 75 ? 16.006 0.048 -21.065 1.00 93.81 75 GLU A CA 1
ATOM 629 C C . GLU A 1 75 ? 14.655 0.663 -20.681 1.00 93.81 75 GLU A C 1
ATOM 631 O O . GLU A 1 75 ? 14.278 0.689 -19.506 1.00 93.81 75 GLU A O 1
ATOM 636 N N . LYS A 1 76 ? 13.910 1.186 -21.661 1.00 94.50 76 LYS A N 1
ATOM 637 C CA . LYS A 1 76 ? 12.552 1.697 -21.444 1.00 94.50 76 LYS A CA 1
ATOM 638 C C . LYS A 1 76 ? 11.599 0.564 -21.052 1.00 94.50 76 LYS A C 1
ATOM 640 O O . LYS A 1 76 ? 10.873 0.709 -20.069 1.00 94.50 76 LYS A O 1
ATOM 645 N N . ASN A 1 77 ? 11.641 -0.558 -21.768 1.00 92.81 77 ASN A N 1
ATOM 646 C CA . ASN A 1 77 ? 10.806 -1.727 -21.493 1.00 92.81 77 ASN A CA 1
ATOM 647 C C . ASN A 1 77 ? 11.128 -2.329 -20.122 1.00 92.81 77 ASN A C 1
ATOM 649 O O . ASN A 1 77 ? 10.219 -2.570 -19.337 1.00 92.81 77 ASN A O 1
ATOM 653 N N . ASN A 1 78 ? 12.409 -2.476 -19.782 1.00 94.06 78 ASN A N 1
ATOM 654 C CA . ASN A 1 78 ? 12.851 -2.970 -18.480 1.00 94.06 78 ASN A CA 1
ATOM 655 C C . ASN A 1 78 ? 12.351 -2.071 -17.336 1.00 94.06 78 ASN A C 1
ATOM 657 O O . ASN A 1 78 ? 11.816 -2.561 -16.345 1.00 94.06 78 ASN A O 1
ATOM 661 N N . ARG A 1 79 ? 12.443 -0.740 -17.484 1.00 91.12 79 ARG A N 1
ATOM 662 C CA . ARG A 1 79 ? 11.876 0.201 -16.501 1.00 91.12 79 ARG A CA 1
ATOM 663 C C . ARG A 1 79 ? 10.360 0.056 -16.362 1.00 91.12 79 ARG A C 1
ATOM 665 O O . ARG A 1 79 ? 9.862 0.054 -15.241 1.00 91.12 79 ARG A O 1
ATOM 672 N N . SER A 1 80 ? 9.642 -0.085 -17.476 1.00 92.25 80 SER A N 1
ATOM 673 C CA . SER A 1 80 ? 8.187 -0.276 -17.461 1.00 92.25 80 SER A CA 1
ATOM 674 C C . SER A 1 80 ? 7.786 -1.587 -16.780 1.00 92.25 80 SER A C 1
ATOM 676 O O . SER A 1 80 ? 6.926 -1.573 -15.905 1.00 92.25 80 SER A O 1
ATOM 678 N N . LEU A 1 81 ? 8.453 -2.697 -17.106 1.00 92.75 81 LEU A N 1
ATOM 679 C CA . LEU A 1 81 ? 8.195 -4.002 -16.494 1.00 92.75 81 LEU A CA 1
ATOM 680 C C . LEU A 1 81 ? 8.487 -3.992 -14.992 1.00 92.75 81 LEU A C 1
ATOM 682 O O . LEU A 1 81 ? 7.677 -4.479 -14.212 1.00 92.75 81 LEU A O 1
ATOM 686 N N . LYS A 1 82 ? 9.593 -3.374 -14.562 1.00 89.31 82 LYS A N 1
ATOM 687 C CA . LYS A 1 82 ? 9.895 -3.208 -13.132 1.00 89.31 82 LYS A CA 1
ATOM 688 C C . LYS A 1 82 ? 8.813 -2.414 -12.399 1.00 89.31 82 LYS A C 1
ATOM 690 O O . LYS A 1 82 ? 8.453 -2.776 -11.283 1.00 89.31 82 LYS A O 1
ATOM 695 N N . ALA A 1 83 ? 8.275 -1.362 -13.019 1.00 86.81 83 ALA A N 1
ATOM 696 C CA . ALA A 1 83 ? 7.167 -0.605 -12.443 1.00 86.81 83 ALA A CA 1
ATOM 697 C C . ALA A 1 83 ? 5.899 -1.469 -12.302 1.00 86.81 83 ALA A C 1
ATOM 699 O O . ALA A 1 83 ? 5.311 -1.491 -11.224 1.00 86.81 83 ALA A O 1
ATOM 700 N N . GLN A 1 84 ? 5.540 -2.241 -13.335 1.00 89.06 84 GLN A N 1
ATOM 701 C CA . GLN A 1 84 ? 4.395 -3.163 -13.295 1.00 89.06 84 GLN A CA 1
ATOM 702 C C . GLN A 1 84 ? 4.563 -4.246 -12.221 1.00 89.06 84 GLN A C 1
ATOM 704 O O . GLN A 1 84 ? 3.635 -4.523 -11.468 1.00 89.06 84 GLN A O 1
ATOM 709 N N . VAL A 1 85 ? 5.757 -4.834 -12.102 1.00 88.94 85 VAL A N 1
ATOM 710 C CA . VAL A 1 85 ? 6.058 -5.819 -11.052 1.00 88.94 85 VAL A CA 1
ATOM 711 C C . VAL A 1 85 ? 5.907 -5.198 -9.663 1.00 88.94 85 VAL A C 1
ATOM 713 O O . VAL A 1 85 ? 5.314 -5.818 -8.785 1.00 88.94 85 VAL A O 1
ATOM 716 N N . ASN A 1 86 ? 6.390 -3.971 -9.455 1.00 85.88 86 ASN A N 1
ATOM 717 C CA . ASN A 1 86 ? 6.251 -3.287 -8.168 1.00 85.88 86 ASN A CA 1
ATOM 718 C C . ASN A 1 86 ? 4.791 -2.975 -7.816 1.00 85.88 86 ASN A C 1
ATOM 720 O O . ASN A 1 86 ? 4.412 -3.141 -6.656 1.00 85.88 86 ASN A O 1
ATOM 724 N N . GLU A 1 87 ? 3.982 -2.569 -8.797 1.00 87.00 87 GLU A N 1
ATOM 725 C CA . GLU A 1 87 ? 2.536 -2.375 -8.635 1.00 87.00 87 GLU A CA 1
ATOM 726 C C . GLU A 1 87 ? 1.841 -3.691 -8.254 1.00 87.00 87 GLU A C 1
ATOM 728 O O . GLU A 1 87 ? 1.080 -3.736 -7.288 1.00 87.00 87 GLU A O 1
ATOM 733 N N . LEU A 1 88 ? 2.151 -4.788 -8.956 1.00 89.62 88 LEU A N 1
ATOM 734 C CA . LEU A 1 88 ? 1.599 -6.114 -8.665 1.00 89.62 88 LEU A CA 1
ATOM 735 C C . LEU A 1 88 ? 1.996 -6.618 -7.273 1.00 89.62 88 LEU A C 1
ATOM 737 O O . LEU A 1 88 ? 1.146 -7.149 -6.560 1.00 89.62 88 LEU A O 1
ATOM 741 N N . LYS A 1 89 ? 3.256 -6.420 -6.860 1.00 87.50 89 LYS A N 1
ATOM 742 C CA . LYS A 1 89 ? 3.714 -6.729 -5.495 1.00 87.50 89 LYS A CA 1
ATOM 743 C C . LYS A 1 89 ? 2.904 -5.939 -4.451 1.00 87.50 89 LYS A C 1
ATOM 745 O O . LYS A 1 89 ? 2.498 -6.520 -3.449 1.00 87.50 89 LYS A O 1
ATOM 750 N N . GLY A 1 90 ? 2.610 -4.659 -4.707 1.00 88.62 90 GLY A N 1
ATOM 751 C CA . GLY A 1 90 ? 1.746 -3.831 -3.852 1.00 88.62 90 GLY A CA 1
ATOM 752 C C . GLY A 1 90 ? 0.321 -4.378 -3.726 1.00 88.62 90 GLY A C 1
ATOM 753 O O . GLY A 1 90 ? -0.137 -4.648 -2.620 1.00 88.62 90 GLY A O 1
ATOM 754 N N . ARG A 1 91 ? -0.340 -4.672 -4.850 1.00 89.75 91 ARG A N 1
ATOM 755 C CA . ARG A 1 91 ? -1.695 -5.260 -4.843 1.00 89.75 91 ARG A CA 1
ATOM 756 C C . ARG A 1 91 ? -1.750 -6.625 -4.166 1.00 89.75 91 ARG A C 1
ATOM 758 O O . ARG A 1 91 ? -2.733 -6.971 -3.518 1.00 89.75 91 ARG A O 1
ATOM 765 N N . MET A 1 92 ? -0.702 -7.431 -4.319 1.00 90.62 92 MET A N 1
ATOM 766 C CA . MET A 1 92 ? -0.618 -8.722 -3.644 1.00 90.62 92 MET A CA 1
ATOM 767 C C . MET A 1 92 ? -0.572 -8.552 -2.122 1.00 90.62 92 MET A C 1
ATOM 769 O O . MET A 1 92 ? -1.227 -9.313 -1.414 1.00 90.62 92 MET A O 1
ATOM 773 N N . LEU A 1 93 ? 0.139 -7.538 -1.627 1.00 91.19 93 LEU A N 1
ATOM 774 C CA . LEU A 1 93 ? 0.209 -7.213 -0.203 1.00 91.19 93 LEU A CA 1
ATOM 775 C C . LEU A 1 93 ? -1.172 -6.842 0.358 1.00 91.19 93 LEU A C 1
ATOM 777 O O . LEU A 1 93 ? -1.602 -7.421 1.355 1.00 91.19 93 LEU A O 1
ATOM 781 N N . GLU A 1 94 ? -1.912 -5.977 -0.343 1.00 93.75 94 GLU A N 1
ATOM 782 C CA . GLU A 1 94 ? -3.306 -5.639 -0.016 1.00 93.75 94 GLU A CA 1
ATOM 783 C C . GLU A 1 94 ? -4.204 -6.883 0.050 1.00 93.75 94 GLU A C 1
ATOM 785 O O . GLU A 1 94 ? -4.954 -7.076 1.011 1.00 93.75 94 GLU A O 1
ATOM 790 N N . LEU A 1 95 ? -4.096 -7.775 -0.941 1.00 93.62 95 LEU A N 1
ATOM 791 C CA . LEU A 1 95 ? -4.886 -9.006 -1.006 1.00 93.62 95 LEU A CA 1
ATOM 792 C C . LEU A 1 95 ? -4.560 -9.991 0.120 1.00 93.62 95 LEU A C 1
ATOM 794 O O . LEU A 1 95 ? -5.466 -10.667 0.616 1.00 93.62 95 LEU A O 1
ATOM 798 N N . VAL A 1 96 ? -3.292 -10.103 0.521 1.00 92.88 96 VAL A N 1
ATOM 799 C CA . VAL A 1 96 ? -2.881 -10.985 1.622 1.00 92.88 96 VAL A CA 1
ATOM 800 C C . VAL A 1 96 ? -3.471 -10.492 2.941 1.00 92.88 96 VAL A C 1
ATOM 802 O O . VAL A 1 96 ? -4.126 -11.276 3.635 1.00 92.88 96 VAL A O 1
ATOM 805 N N . ILE A 1 97 ? -3.342 -9.195 3.230 1.00 94.19 97 ILE A N 1
ATOM 806 C CA . ILE A 1 97 ? -3.917 -8.561 4.427 1.00 94.19 97 ILE A CA 1
ATOM 807 C C . ILE A 1 97 ? -5.440 -8.734 4.432 1.00 94.19 97 ILE A C 1
ATOM 809 O O . ILE A 1 97 ? -6.023 -9.206 5.412 1.00 94.19 97 ILE A O 1
ATOM 813 N N . TRP A 1 98 ? -6.096 -8.442 3.305 1.00 95.88 98 TRP A N 1
ATOM 814 C CA . TRP A 1 98 ? -7.534 -8.650 3.147 1.00 95.88 98 TRP A CA 1
ATOM 815 C C . TRP A 1 98 ? -7.937 -10.103 3.426 1.00 95.88 98 TRP A C 1
ATOM 817 O O . TRP A 1 98 ? -8.917 -10.353 4.128 1.00 95.88 98 TRP A O 1
ATOM 827 N N . ARG A 1 99 ? -7.193 -11.084 2.898 1.00 94.94 99 ARG A N 1
ATOM 828 C CA . ARG A 1 99 ? -7.502 -12.514 3.052 1.00 94.94 99 ARG A CA 1
ATOM 829 C C . ARG A 1 99 ? -7.389 -12.967 4.505 1.00 94.94 99 ARG A C 1
ATOM 831 O O . ARG A 1 99 ? -8.228 -13.754 4.961 1.00 94.94 99 ARG A O 1
ATOM 838 N N . GLU A 1 100 ? -6.382 -12.481 5.221 1.00 93.94 100 GLU A N 1
ATOM 839 C CA . GLU A 1 100 ? -6.217 -12.743 6.647 1.00 93.94 100 GLU A CA 1
ATOM 840 C C . GLU A 1 100 ? -7.401 -12.183 7.441 1.00 93.94 100 GLU A C 1
ATOM 842 O O . GLU A 1 100 ? -8.117 -12.935 8.107 1.00 93.94 100 GLU A O 1
ATOM 847 N N . LEU A 1 101 ? -7.705 -10.895 7.280 1.00 94.94 101 LEU A N 1
ATOM 848 C CA . LEU A 1 101 ? -8.817 -10.233 7.968 1.00 94.94 101 LEU A CA 1
ATOM 849 C C . LEU A 1 101 ? -10.174 -10.865 7.623 1.00 94.94 101 LEU A C 1
ATOM 851 O O . LEU A 1 101 ? -11.020 -11.087 8.493 1.00 94.94 101 LEU A O 1
ATOM 855 N N . ASN A 1 102 ? -10.373 -11.255 6.363 1.00 95.50 102 ASN A N 1
ATOM 856 C CA . ASN A 1 102 ? -11.581 -11.946 5.922 1.00 95.50 102 ASN A CA 1
ATOM 857 C C . ASN A 1 102 ? -11.724 -13.336 6.571 1.00 95.50 102 ASN A C 1
ATOM 859 O O . ASN A 1 102 ? -12.837 -13.844 6.711 1.00 95.50 102 ASN A O 1
ATOM 863 N N . THR A 1 103 ? -10.627 -13.954 7.014 1.00 94.69 103 THR A N 1
ATOM 864 C CA . THR A 1 103 ? -10.676 -15.199 7.792 1.00 94.69 103 THR A CA 1
ATOM 865 C C . THR A 1 103 ? -11.240 -14.959 9.194 1.00 94.69 103 THR A C 1
ATOM 867 O O . THR A 1 103 ? -12.080 -15.743 9.642 1.00 94.69 103 THR A O 1
ATOM 870 N N . TYR A 1 104 ? -10.849 -13.871 9.867 1.00 93.94 104 TYR A N 1
ATOM 871 C CA . TYR A 1 104 ? -11.439 -13.467 11.153 1.00 93.94 104 TYR A CA 1
ATOM 872 C C . TYR A 1 104 ? -12.925 -13.122 10.996 1.00 93.94 104 TYR A C 1
ATOM 874 O O . TYR A 1 104 ? -13.759 -13.670 11.723 1.00 93.94 104 TYR A O 1
ATOM 882 N N . ARG A 1 105 ? -13.268 -12.333 9.966 1.00 95.06 105 ARG A N 1
ATOM 883 C CA . ARG A 1 105 ? -14.654 -12.006 9.586 1.00 95.06 105 ARG A CA 1
ATOM 884 C C . ARG A 1 105 ? -15.517 -13.257 9.414 1.00 95.06 105 ARG A C 1
ATOM 886 O O . ARG A 1 105 ? -16.545 -13.387 10.068 1.00 95.06 105 ARG A O 1
ATOM 893 N N . LYS A 1 106 ? -15.090 -14.215 8.578 1.00 94.75 106 LYS A N 1
ATOM 894 C CA . LYS A 1 106 ? -15.839 -15.462 8.314 1.00 94.75 106 LYS A CA 1
ATOM 895 C C . LYS A 1 106 ? -16.038 -16.322 9.561 1.00 94.75 106 LYS A C 1
ATOM 897 O O . LYS A 1 106 ? -17.033 -17.030 9.660 1.00 94.75 106 LYS A O 1
ATOM 902 N N . LYS A 1 107 ? -15.093 -16.275 10.503 1.00 94.31 107 LYS A N 1
ATOM 903 C CA . LYS A 1 107 ? -15.182 -16.988 11.785 1.00 94.31 107 LYS A CA 1
ATOM 904 C C . LYS A 1 107 ? -16.007 -16.230 12.832 1.00 94.31 107 LYS A C 1
ATOM 906 O O . LYS A 1 107 ? -16.239 -16.783 13.904 1.00 94.31 107 LYS A O 1
ATOM 911 N N . GLY A 1 108 ? -16.403 -14.981 12.566 1.00 91.12 108 GLY A N 1
ATOM 912 C CA . GLY A 1 108 ? -17.077 -14.112 13.534 1.00 91.12 108 GLY A CA 1
ATOM 913 C C . GLY A 1 108 ? -16.228 -13.809 14.772 1.00 91.12 108 GLY A C 1
ATOM 914 O O . GLY A 1 108 ? -16.778 -13.539 15.843 1.00 91.12 108 GLY A O 1
ATOM 915 N N . LYS A 1 109 ? -14.897 -13.911 14.647 1.00 90.69 109 LYS A N 1
ATOM 916 C CA . LYS A 1 109 ? -13.949 -13.716 15.748 1.00 90.69 109 LYS A CA 1
ATOM 917 C C . LYS A 1 109 ? -13.319 -12.322 15.673 1.00 90.69 109 LYS A C 1
ATOM 919 O O . LYS A 1 109 ? -13.058 -11.856 14.562 1.00 90.69 109 LYS A O 1
ATOM 924 N N . PRO A 1 110 ? -13.044 -11.683 16.821 1.00 89.62 110 PRO A N 1
ATOM 925 C CA . PRO A 1 110 ? -12.238 -10.470 16.856 1.00 89.62 110 PRO A CA 1
ATOM 926 C C . PRO A 1 110 ? -10.815 -10.711 16.353 1.00 89.62 110 PRO A C 1
ATOM 928 O O . PRO A 1 110 ? -10.319 -11.842 16.405 1.00 89.62 110 PRO A O 1
ATOM 931 N N . PHE A 1 111 ? -10.152 -9.648 15.897 1.00 87.94 111 PHE A N 1
ATOM 932 C CA . PHE A 1 111 ? -8.757 -9.713 15.467 1.00 87.94 111 PHE A CA 1
ATOM 933 C C . PHE A 1 111 ? -7.808 -9.624 16.673 1.00 87.94 111 PHE A C 1
ATOM 935 O O . PHE A 1 111 ? -7.177 -8.601 16.928 1.00 87.94 111 PHE A O 1
ATOM 942 N N . SER A 1 112 ? -7.741 -10.707 17.450 1.00 79.56 112 SER A N 1
ATOM 943 C CA . SER A 1 112 ? -7.016 -10.752 18.729 1.00 79.56 112 SER A CA 1
ATOM 944 C C . SER A 1 112 ? -5.506 -10.542 18.605 1.00 79.56 112 SER A C 1
ATOM 946 O O . SER A 1 112 ? -4.892 -10.017 19.532 1.00 79.56 112 SER A O 1
ATOM 948 N N . ASP A 1 113 ? -4.924 -10.923 17.467 1.00 86.31 113 ASP A N 1
ATOM 949 C CA . ASP A 1 113 ? -3.473 -10.945 17.248 1.00 86.31 113 ASP A CA 1
ATOM 950 C C . ASP A 1 113 ? -2.938 -9.635 16.648 1.00 86.31 113 ASP A C 1
ATOM 952 O O . ASP A 1 113 ? -1.792 -9.580 16.209 1.00 86.31 113 ASP A O 1
ATOM 956 N N . LEU A 1 114 ? -3.757 -8.577 16.633 1.00 90.19 114 LEU A N 1
ATOM 957 C CA . LEU A 1 114 ? -3.430 -7.286 16.026 1.00 90.19 114 LEU A CA 1
ATOM 958 C C . LEU A 1 114 ? -2.129 -6.670 16.573 1.00 90.19 114 LEU A C 1
ATOM 960 O O . LEU A 1 114 ? -1.375 -6.091 15.802 1.00 90.19 114 LEU A O 1
ATOM 964 N N . ASP A 1 115 ? -1.815 -6.845 17.861 1.00 89.69 115 ASP A N 1
ATOM 965 C CA . ASP A 1 115 ? -0.571 -6.311 18.443 1.00 89.69 115 ASP A CA 1
ATOM 966 C C . ASP A 1 115 ? 0.685 -6.911 17.799 1.00 89.69 115 ASP A C 1
ATOM 968 O O . ASP A 1 115 ? 1.698 -6.232 17.659 1.00 89.69 115 ASP A O 1
ATOM 972 N N . ASN A 1 116 ? 0.604 -8.171 17.360 1.00 91.69 116 ASN A N 1
ATOM 973 C CA . ASN A 1 116 ? 1.710 -8.859 16.694 1.00 91.69 116 ASN A CA 1
ATOM 974 C C . ASN A 1 116 ? 1.911 -8.367 15.254 1.00 91.69 116 ASN A C 1
ATOM 976 O O . ASN A 1 116 ? 2.873 -8.766 14.605 1.00 91.69 116 ASN A O 1
ATOM 980 N N . ARG A 1 117 ? 0.993 -7.537 14.742 1.00 93.94 117 ARG A N 1
ATOM 981 C CA . ARG A 1 117 ? 1.040 -6.954 13.398 1.00 93.94 117 ARG A CA 1
ATOM 982 C C . ARG A 1 117 ? 1.668 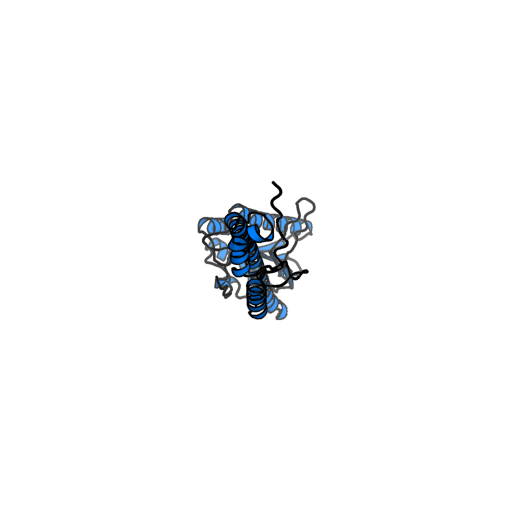-5.572 13.370 1.00 93.94 117 ARG A C 1
ATOM 984 O O . ARG A 1 117 ? 1.771 -4.989 12.296 1.00 93.94 117 ARG A O 1
ATOM 991 N N . PHE A 1 118 ? 2.074 -5.030 14.510 1.00 94.31 118 PHE A N 1
ATOM 992 C CA . PHE A 1 118 ? 2.741 -3.738 14.555 1.00 94.31 118 PHE A CA 1
ATOM 993 C C . PHE A 1 118 ? 4.255 -3.896 14.605 1.00 94.31 118 PHE A C 1
ATOM 995 O O . PHE A 1 118 ? 4.794 -4.822 15.214 1.00 94.31 118 PHE A O 1
ATOM 1002 N N . ARG A 1 119 ? 4.942 -2.921 14.019 1.00 93.31 119 ARG A N 1
ATOM 1003 C CA . ARG A 1 119 ? 6.329 -2.624 14.373 1.00 93.31 119 ARG A CA 1
ATOM 1004 C C . ARG A 1 119 ? 6.392 -2.085 15.810 1.00 93.31 119 ARG A C 1
ATOM 1006 O O . ARG A 1 119 ? 5.352 -1.757 16.385 1.00 93.31 119 ARG A O 1
ATOM 1013 N N . PRO A 1 120 ? 7.583 -1.982 16.427 1.00 93.00 120 PRO A N 1
ATOM 1014 C CA . PRO A 1 120 ? 7.710 -1.396 17.757 1.00 93.00 120 PRO A CA 1
ATOM 1015 C C . PRO A 1 120 ? 7.063 -0.003 17.837 1.00 93.00 120 PRO A C 1
ATOM 1017 O O . PRO A 1 120 ? 7.483 0.930 17.158 1.00 93.00 120 PRO A O 1
ATOM 1020 N N . ILE A 1 121 ? 6.041 0.130 18.683 1.00 91.94 121 ILE A N 1
ATOM 1021 C CA . ILE A 1 121 ? 5.312 1.383 18.912 1.00 91.94 121 ILE A CA 1
ATOM 1022 C C . ILE A 1 121 ? 5.661 1.983 20.282 1.00 91.94 121 ILE A C 1
ATOM 1024 O O . ILE A 1 121 ? 5.930 1.243 21.235 1.00 91.94 121 ILE A O 1
ATOM 1028 N N . PRO A 1 122 ? 5.634 3.318 20.428 1.00 91.50 122 PRO A N 1
ATOM 1029 C CA . PRO A 1 122 ? 5.896 3.973 21.699 1.00 91.50 122 PRO A CA 1
ATOM 1030 C C . PRO A 1 122 ? 4.750 3.740 22.695 1.00 91.50 122 PRO A C 1
ATOM 1032 O O . PRO A 1 122 ? 3.607 3.464 22.324 1.00 91.50 122 PRO A O 1
ATOM 1035 N N . GLN A 1 123 ? 5.054 3.879 23.988 1.00 89.31 123 GLN A N 1
ATOM 1036 C CA . GLN A 1 123 ? 4.134 3.526 25.076 1.00 89.31 123 GLN A CA 1
ATOM 1037 C C . GLN A 1 123 ? 2.808 4.303 25.046 1.00 89.31 123 GLN A C 1
ATOM 1039 O O . GLN A 1 123 ? 1.761 3.766 25.396 1.00 89.31 123 GLN A O 1
ATOM 1044 N N . ASN A 1 124 ? 2.828 5.563 24.610 1.00 88.00 124 ASN A N 1
ATOM 1045 C CA . ASN A 1 124 ? 1.613 6.363 24.461 1.00 88.00 124 ASN A CA 1
ATOM 1046 C C . ASN A 1 124 ? 0.663 5.780 23.403 1.00 88.00 124 ASN A C 1
ATOM 1048 O O . ASN A 1 124 ? -0.551 5.840 23.580 1.00 88.00 124 ASN A O 1
ATOM 1052 N N . LEU A 1 125 ? 1.203 5.198 22.327 1.00 90.44 125 LEU A N 1
ATOM 1053 C CA . LEU A 1 125 ? 0.409 4.613 21.251 1.00 90.44 125 LEU A CA 1
ATOM 1054 C C . LEU A 1 125 ? -0.084 3.206 21.616 1.00 90.44 125 LEU A C 1
ATOM 1056 O O . LEU A 1 125 ? -1.224 2.858 21.319 1.00 90.44 125 LEU A O 1
ATOM 1060 N N . SER A 1 126 ? 0.722 2.419 22.338 1.00 87.69 126 SER A N 1
ATOM 1061 C CA . SER A 1 126 ? 0.300 1.095 22.824 1.00 87.69 126 SER A CA 1
ATOM 1062 C C . SER A 1 126 ? -0.815 1.159 23.872 1.00 87.69 126 SER A C 1
ATOM 1064 O O . SER A 1 126 ? -1.594 0.219 24.004 1.00 87.69 126 SER A O 1
ATOM 1066 N N . GLN A 1 127 ? -0.933 2.277 24.591 1.00 88.00 127 GLN A N 1
ATOM 1067 C CA . GLN A 1 127 ? -2.011 2.534 25.553 1.00 88.00 127 GLN A CA 1
ATOM 1068 C C . GLN A 1 127 ? -3.192 3.307 24.943 1.00 88.00 127 GLN A C 1
ATOM 1070 O O . GLN A 1 127 ? -4.106 3.712 25.665 1.00 88.00 127 GLN A O 1
ATOM 1075 N N . HIS A 1 128 ? -3.195 3.526 23.625 1.00 88.62 128 HIS A N 1
ATOM 1076 C CA . HIS A 1 128 ? -4.215 4.329 22.968 1.00 88.62 128 HIS A CA 1
ATOM 1077 C C . HIS A 1 128 ? -5.609 3.669 23.079 1.00 88.62 128 HIS A C 1
ATOM 1079 O O . HIS A 1 128 ? -5.770 2.495 22.734 1.00 88.62 128 HIS A O 1
ATOM 1085 N N . PRO A 1 129 ? -6.663 4.398 23.498 1.00 86.88 129 PRO A N 1
ATOM 1086 C CA . PRO A 1 129 ? -7.965 3.809 23.828 1.00 86.88 129 PRO A CA 1
ATOM 1087 C C . PRO A 1 129 ? -8.677 3.154 22.637 1.00 86.88 129 PRO A C 1
ATOM 1089 O O . PRO A 1 129 ? -9.479 2.237 22.828 1.00 86.88 129 PRO A O 1
ATOM 1092 N N . ASN A 1 130 ? -8.394 3.593 21.403 1.00 89.81 130 ASN A N 1
ATOM 1093 C CA . ASN A 1 130 ? -8.962 2.944 20.217 1.00 89.81 130 ASN A CA 1
ATOM 1094 C C . ASN A 1 130 ? -8.399 1.537 20.002 1.00 89.81 130 ASN A C 1
ATOM 1096 O O . ASN A 1 130 ? -9.127 0.702 19.477 1.00 89.81 130 ASN A O 1
ATOM 1100 N N . LEU A 1 131 ? -7.158 1.251 20.416 1.00 90.50 131 LEU A N 1
ATOM 1101 C CA . LEU A 1 131 ? -6.543 -0.057 20.190 1.00 90.50 131 LEU A CA 1
ATOM 1102 C C . LEU A 1 131 ? -7.328 -1.159 20.910 1.00 90.50 131 LEU A C 1
ATOM 1104 O O . LEU A 1 131 ? -7.762 -2.114 20.271 1.00 90.50 131 LEU A O 1
ATOM 1108 N N . SER A 1 132 ? -7.607 -0.989 22.205 1.00 87.50 132 SER A N 1
ATOM 1109 C CA . SER A 1 132 ? -8.377 -1.967 22.988 1.00 87.50 132 SER A CA 1
ATOM 1110 C C . SER A 1 132 ? -9.768 -2.214 22.399 1.00 87.50 132 SER A C 1
ATOM 1112 O O . SER A 1 132 ? -10.164 -3.361 22.210 1.00 87.50 132 SER A O 1
ATOM 1114 N N . LYS A 1 133 ? -10.479 -1.144 22.013 1.00 88.88 133 LYS A N 1
ATOM 1115 C CA . LYS A 1 133 ? -11.806 -1.246 21.380 1.00 88.88 133 LYS A CA 1
ATOM 1116 C C . LYS A 1 133 ? -11.759 -1.991 20.045 1.00 88.88 133 LYS A C 1
ATOM 1118 O O . LYS A 1 133 ? -12.661 -2.760 19.733 1.00 88.88 133 LYS A O 1
ATOM 1123 N N . ILE A 1 134 ? -10.721 -1.755 19.247 1.00 91.31 134 ILE A N 1
ATOM 1124 C CA . ILE A 1 134 ? -10.549 -2.387 17.936 1.00 91.31 134 ILE A CA 1
ATOM 1125 C C . ILE A 1 134 ? -10.175 -3.866 18.066 1.00 91.31 134 ILE A C 1
ATOM 1127 O O . ILE A 1 134 ? -10.643 -4.677 17.273 1.00 91.31 134 ILE A O 1
ATOM 1131 N N . LYS A 1 135 ? -9.408 -4.257 19.086 1.00 90.00 135 LYS A N 1
ATOM 1132 C CA . LYS A 1 135 ? -9.074 -5.671 19.330 1.00 90.00 135 LYS A CA 1
ATOM 1133 C C . LYS A 1 135 ? -10.290 -6.528 19.682 1.00 90.00 135 LYS A C 1
ATOM 1135 O O . LYS A 1 135 ? -10.308 -7.719 19.381 1.00 90.00 135 LYS A O 1
ATOM 1140 N N . GLU A 1 136 ? -11.300 -5.931 20.305 1.00 88.88 136 GLU A N 1
ATOM 1141 C CA . GLU A 1 136 ? -12.561 -6.595 20.663 1.00 88.88 136 GLU A CA 1
ATOM 1142 C C . GLU A 1 136 ? -13.593 -6.571 19.523 1.00 88.88 136 GLU A C 1
ATOM 1144 O O . GLU A 1 136 ? -14.582 -7.310 19.547 1.00 88.88 136 GLU A O 1
ATOM 1149 N N . MET A 1 137 ? -13.350 -5.758 18.492 1.00 90.75 137 MET A N 1
ATOM 1150 C CA . MET A 1 137 ? -14.242 -5.579 17.355 1.00 90.75 137 MET A CA 1
ATOM 1151 C C . MET A 1 137 ? -14.375 -6.867 16.536 1.00 90.75 137 MET A C 1
ATOM 1153 O O . MET A 1 137 ? -13.390 -7.445 16.072 1.00 90.75 137 MET A O 1
ATOM 1157 N N . LYS A 1 138 ? -15.617 -7.277 16.262 1.00 92.38 138 LYS A N 1
ATOM 1158 C CA . LYS A 1 138 ? -15.909 -8.265 15.214 1.00 92.38 138 LYS A CA 1
ATOM 1159 C C . LYS A 1 138 ? -15.945 -7.570 13.862 1.00 92.38 138 LYS A C 1
ATOM 1161 O O . LYS A 1 138 ? -16.645 -6.576 13.708 1.00 92.38 138 LYS A O 1
ATOM 1166 N N . ILE A 1 139 ? -15.235 -8.120 12.882 1.00 94.56 139 ILE A N 1
ATOM 1167 C CA . ILE A 1 139 ? -15.182 -7.551 11.533 1.00 94.56 139 ILE A CA 1
ATOM 1168 C C . ILE A 1 139 ? -16.521 -7.772 10.815 1.00 94.56 139 ILE A C 1
ATOM 1170 O O . ILE A 1 139 ? -16.995 -8.904 10.714 1.00 94.56 139 ILE A O 1
ATOM 1174 N N . GLY A 1 140 ? -17.098 -6.689 10.296 1.00 93.19 140 GLY A N 1
ATOM 1175 C CA . GLY A 1 140 ? -18.314 -6.654 9.490 1.00 93.19 140 GLY A CA 1
ATOM 1176 C C . GLY A 1 140 ? -18.009 -6.629 7.999 1.00 93.19 140 GLY A C 1
ATOM 1177 O O . GLY A 1 140 ? -18.168 -7.648 7.320 1.00 93.19 140 GLY A O 1
ATOM 1178 N N . MET A 1 141 ? -17.566 -5.479 7.488 1.00 94.62 141 MET A N 1
ATOM 1179 C CA . MET A 1 141 ? -17.213 -5.287 6.077 1.00 94.62 141 MET A CA 1
ATOM 1180 C C . MET A 1 141 ? -15.726 -4.997 5.904 1.00 94.62 141 MET A C 1
ATOM 1182 O O . MET A 1 141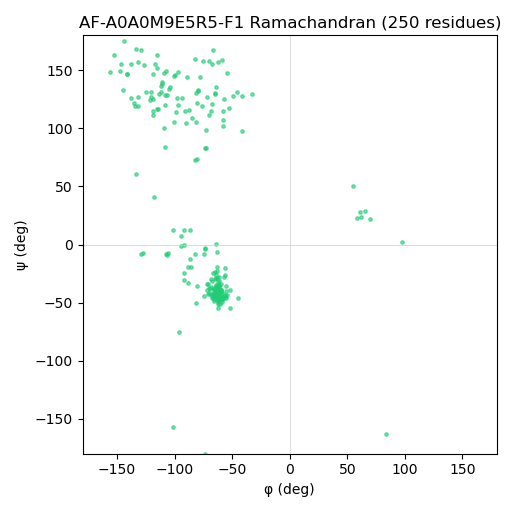 ? -15.066 -4.488 6.803 1.00 94.62 141 MET A O 1
ATOM 1186 N N . ILE A 1 142 ? -15.193 -5.377 4.744 1.00 96.94 142 ILE A N 1
ATOM 1187 C CA . ILE A 1 142 ? -13.808 -5.114 4.358 1.00 96.94 142 ILE A CA 1
ATOM 1188 C C . ILE A 1 142 ? -13.826 -4.608 2.918 1.00 96.94 142 ILE A C 1
ATOM 1190 O O . ILE A 1 142 ? -14.256 -5.342 2.024 1.00 96.94 142 ILE A O 1
ATOM 1194 N N . TYR A 1 143 ? -13.347 -3.389 2.702 1.00 96.88 143 TYR A N 1
ATOM 1195 C CA . TYR A 1 143 ? -13.307 -2.725 1.404 1.00 96.88 143 TYR A CA 1
ATOM 1196 C C . TYR A 1 143 ? -11.861 -2.533 0.974 1.00 96.88 143 TYR A C 1
ATOM 1198 O O . TYR A 1 143 ? -11.064 -1.994 1.736 1.00 96.88 143 TYR A O 1
ATOM 1206 N N . LEU A 1 144 ? -11.552 -2.950 -0.249 1.00 95.81 144 LEU A N 1
ATOM 1207 C CA . LEU A 1 144 ? -10.340 -2.547 -0.958 1.00 95.81 144 LEU A CA 1
ATOM 1208 C C . LEU A 1 144 ? -10.652 -1.276 -1.746 1.00 95.81 144 LEU A C 1
ATOM 1210 O O . LEU A 1 144 ? -11.762 -1.166 -2.277 1.00 95.81 144 LEU A O 1
ATOM 1214 N N . ASN A 1 145 ? -9.689 -0.361 -1.845 1.00 94.12 145 ASN A N 1
ATOM 1215 C CA . ASN A 1 145 ? -9.798 0.862 -2.649 1.00 94.12 145 ASN A CA 1
ATOM 1216 C C . ASN A 1 145 ? -11.041 1.684 -2.266 1.00 94.12 145 ASN A C 1
ATOM 1218 O O . ASN A 1 145 ? -11.895 2.018 -3.093 1.00 94.12 145 ASN A O 1
ATOM 1222 N N . TYR A 1 146 ? -11.205 1.934 -0.967 1.00 95.25 146 TYR A N 1
ATOM 1223 C CA . TYR A 1 146 ? -12.369 2.634 -0.442 1.00 95.25 146 TYR A CA 1
ATOM 1224 C C . TYR A 1 146 ? -12.268 4.133 -0.716 1.00 95.25 146 TYR A C 1
ATOM 1226 O O . TYR A 1 146 ? -11.384 4.822 -0.208 1.00 95.25 146 TYR A O 1
ATOM 1234 N N . PHE A 1 147 ? -13.227 4.661 -1.469 1.00 93.69 147 PHE A N 1
ATOM 1235 C CA . PHE A 1 147 ? -13.309 6.085 -1.766 1.00 93.69 147 PHE A CA 1
ATOM 1236 C C . PHE A 1 147 ? -14.098 6.825 -0.686 1.00 93.69 147 PHE A C 1
ATOM 1238 O O . PHE A 1 147 ? -15.305 6.623 -0.528 1.00 93.69 147 PHE A O 1
ATOM 1245 N N . ILE A 1 148 ? -13.425 7.726 0.029 1.00 91.19 148 ILE A N 1
ATOM 1246 C CA . ILE A 1 148 ? -14.050 8.574 1.040 1.00 91.19 148 ILE A CA 1
ATOM 1247 C C . ILE A 1 148 ? -14.981 9.566 0.338 1.00 91.19 148 ILE A C 1
ATOM 1249 O O . ILE A 1 148 ? -14.545 10.438 -0.417 1.00 91.19 148 ILE A O 1
ATOM 1253 N N . GLN A 1 149 ? -16.279 9.434 0.604 1.00 82.06 149 GLN A N 1
ATOM 1254 C CA . GLN A 1 149 ? -17.310 10.310 0.060 1.00 82.06 149 GLN A CA 1
ATOM 1255 C C . GLN A 1 149 ? -17.379 11.601 0.881 1.00 82.06 149 GLN A C 1
ATOM 1257 O O . GLN A 1 149 ? -17.904 11.614 1.991 1.00 82.06 149 GLN A O 1
ATOM 1262 N N . SER A 1 150 ? -16.867 12.699 0.332 1.00 76.50 150 SER A N 1
ATOM 1263 C CA . SER A 1 150 ? -16.966 14.030 0.935 1.00 76.50 150 SER A CA 1
ATOM 1264 C C . SER A 1 150 ? -17.343 15.054 -0.141 1.00 76.50 150 SER A C 1
ATOM 1266 O O . SER A 1 150 ? -16.602 15.196 -1.110 1.00 76.50 150 SER A O 1
ATOM 1268 N N . PRO A 1 151 ? -18.464 15.788 -0.000 1.00 68.19 151 PRO A N 1
ATOM 1269 C CA . PRO A 1 151 ? -18.898 16.788 -0.984 1.00 68.19 151 PRO A CA 1
ATOM 1270 C C . PRO A 1 151 ? -17.931 17.967 -1.167 1.00 68.19 151 PRO A C 1
ATOM 1272 O O . PRO A 1 151 ? -18.031 18.698 -2.146 1.00 68.19 151 PRO A O 1
ATOM 1275 N N . GLU A 1 152 ? -17.042 18.196 -0.198 1.00 72.62 152 GLU A N 1
ATOM 1276 C CA . GLU A 1 152 ? -16.218 19.409 -0.081 1.00 72.62 152 GLU A CA 1
ATOM 1277 C C . GLU A 1 152 ? -14.750 19.180 -0.453 1.00 72.62 152 GLU A C 1
ATOM 1279 O O . GLU A 1 152 ? -13.976 20.131 -0.557 1.00 72.62 152 GLU A O 1
ATOM 1284 N N . THR A 1 153 ? -14.345 17.925 -0.650 1.00 72.88 153 THR A N 1
ATOM 1285 C CA . THR A 1 153 ? -12.966 17.564 -0.982 1.00 72.88 153 THR A CA 1
ATOM 1286 C C . THR A 1 153 ? -12.935 16.715 -2.240 1.00 72.88 153 THR A C 1
ATOM 1288 O O . THR A 1 153 ? -13.886 16.002 -2.547 1.00 72.88 153 THR A O 1
ATOM 1291 N N . SER A 1 154 ? -11.811 16.747 -2.957 1.00 78.19 154 SER A N 1
ATOM 1292 C CA . SER A 1 154 ? -11.551 15.752 -3.996 1.00 78.19 154 SER A CA 1
ATOM 1293 C C . SER A 1 154 ? -11.677 14.347 -3.409 1.00 78.19 154 SER A C 1
ATOM 1295 O O . SER A 1 154 ? -11.339 14.131 -2.242 1.00 78.19 154 SER A O 1
ATOM 1297 N N . VAL A 1 155 ? -12.134 13.400 -4.225 1.00 84.00 155 VAL A N 1
ATOM 1298 C CA . VAL A 1 155 ? -12.245 11.996 -3.826 1.00 84.00 155 VAL A CA 1
ATOM 1299 C C . VAL A 1 155 ? -10.871 11.495 -3.372 1.00 84.00 155 VAL A C 1
ATOM 1301 O O . VAL A 1 155 ? -9.886 11.633 -4.098 1.00 84.00 155 VAL A O 1
ATOM 1304 N N . LEU A 1 156 ? -10.809 10.955 -2.154 1.00 91.88 156 LEU A N 1
ATOM 1305 C CA . LEU A 1 156 ? -9.610 10.344 -1.583 1.00 91.88 156 LEU A CA 1
ATOM 1306 C C . LEU A 1 156 ? -9.837 8.843 -1.436 1.00 91.88 156 LEU A C 1
ATOM 1308 O O . LEU A 1 156 ? -10.898 8.420 -0.983 1.00 91.88 156 LEU A O 1
ATOM 1312 N N . GLU A 1 157 ? -8.835 8.057 -1.804 1.00 94.31 157 GLU A N 1
ATOM 1313 C CA . GLU A 1 157 ? -8.867 6.596 -1.760 1.00 94.31 157 GLU A CA 1
ATOM 1314 C C . GLU A 1 157 ? -8.064 6.073 -0.568 1.00 94.31 157 GLU A C 1
ATOM 1316 O O . GLU A 1 157 ? -6.957 6.549 -0.311 1.00 94.31 157 GLU A O 1
ATOM 1321 N N . LEU A 1 158 ? -8.624 5.106 0.152 1.00 95.88 158 LEU A N 1
ATOM 1322 C CA . LEU A 1 158 ? -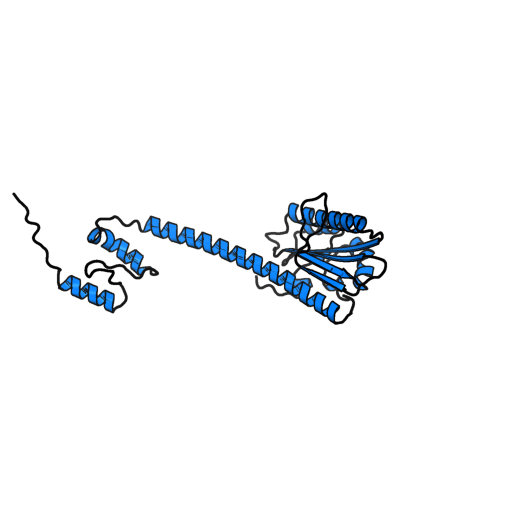7.959 4.301 1.171 1.00 95.88 158 LEU A CA 1
ATOM 1323 C C . LEU A 1 158 ? -7.692 2.907 0.605 1.00 95.88 158 LEU A C 1
ATOM 1325 O O . LEU A 1 158 ? -8.609 2.294 0.057 1.00 95.88 158 LEU A O 1
ATOM 1329 N N . ASP A 1 159 ? -6.481 2.392 0.798 1.00 96.19 159 ASP A N 1
ATOM 1330 C CA . ASP A 1 159 ? -6.077 1.105 0.221 1.00 96.19 159 ASP A CA 1
ATOM 1331 C C . ASP A 1 159 ? -6.920 -0.046 0.817 1.00 96.19 159 ASP A C 1
ATOM 1333 O O . ASP A 1 159 ? -7.446 -0.893 0.092 1.00 96.19 159 ASP A O 1
ATOM 1337 N N . LEU A 1 160 ? -7.152 -0.032 2.139 1.00 97.19 160 LEU A N 1
ATOM 1338 C CA . LEU A 1 160 ? -8.048 -0.980 2.812 1.00 97.19 160 LEU A CA 1
ATOM 1339 C C . LEU A 1 160 ? -8.808 -0.325 3.976 1.00 97.19 160 LEU A C 1
ATOM 1341 O O . LEU A 1 160 ? -8.216 0.315 4.845 1.00 97.19 160 LEU A O 1
ATOM 1345 N N . LEU A 1 161 ? -10.120 -0.552 4.040 1.00 97.62 161 LEU A N 1
ATOM 1346 C CA . LEU A 1 161 ? -10.981 -0.179 5.165 1.00 97.62 161 LEU A CA 1
ATOM 1347 C C . LEU A 1 161 ? -11.643 -1.431 5.745 1.00 97.62 161 LEU A C 1
ATOM 1349 O O . LEU A 1 161 ? -12.303 -2.184 5.030 1.00 97.62 161 LEU A O 1
ATOM 1353 N N . VAL A 1 162 ? -11.500 -1.634 7.051 1.00 96.88 162 VAL A N 1
ATOM 1354 C CA . VAL A 1 162 ? -12.119 -2.731 7.802 1.00 96.88 162 VAL A CA 1
ATOM 1355 C C . VAL A 1 162 ? -13.109 -2.133 8.781 1.00 96.88 162 VAL A C 1
ATOM 1357 O O . VAL A 1 162 ? -12.698 -1.422 9.688 1.00 96.88 162 VAL A O 1
ATOM 1360 N N . GLU A 1 163 ? -14.389 -2.444 8.635 1.00 95.25 163 GLU A N 1
ATOM 1361 C CA . GLU A 1 163 ? -15.447 -1.970 9.528 1.00 95.25 163 GLU A CA 1
ATOM 1362 C C . GLU A 1 163 ? -15.835 -3.039 10.547 1.00 95.25 163 GLU A C 1
ATOM 1364 O O . GLU A 1 163 ? -15.853 -4.236 10.246 1.00 95.25 163 GLU A O 1
ATOM 1369 N N . GLY A 1 164 ? -16.183 -2.600 11.751 1.00 92.31 164 GLY A N 1
ATOM 1370 C CA . GLY A 1 164 ? -16.760 -3.430 12.798 1.00 92.31 164 GLY A CA 1
ATOM 1371 C C . GLY A 1 164 ? -18.265 -3.635 12.660 1.00 92.31 164 GLY A C 1
ATOM 1372 O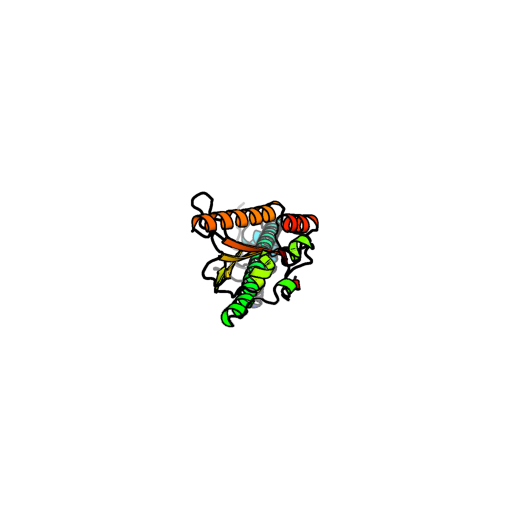 O . GLY A 1 164 ? -18.956 -2.853 12.017 1.00 92.31 164 GLY A O 1
ATOM 1373 N N . ILE A 1 165 ? -18.779 -4.686 13.301 1.00 81.56 165 ILE A N 1
ATOM 1374 C CA . ILE A 1 165 ? -20.215 -4.860 13.554 1.00 81.56 165 ILE A CA 1
ATOM 1375 C C . ILE A 1 165 ? -20.534 -4.240 14.911 1.00 81.56 165 ILE A C 1
ATOM 1377 O O . ILE A 1 165 ? -20.073 -4.758 15.930 1.00 81.56 165 ILE A O 1
ATOM 1381 N N . THR A 1 166 ? -21.335 -3.180 14.926 1.00 72.81 166 THR A N 1
ATOM 1382 C CA . THR A 1 166 ? -21.731 -2.472 16.150 1.00 72.81 166 THR A CA 1
ATOM 1383 C C . THR A 1 166 ? -23.044 -1.720 15.955 1.00 72.81 166 THR A C 1
ATOM 1385 O O . THR A 1 166 ? -23.331 -1.250 14.856 1.00 72.81 166 THR A O 1
ATOM 1388 N N . ASP A 1 167 ? -23.820 -1.595 17.036 1.00 65.50 167 ASP A N 1
ATOM 1389 C CA . ASP A 1 167 ? -25.157 -0.990 16.992 1.00 65.50 167 ASP A CA 1
ATOM 1390 C C . ASP A 1 167 ? -25.128 0.544 17.199 1.00 65.50 167 ASP A C 1
ATOM 1392 O O . ASP A 1 167 ? -25.904 1.249 16.560 1.00 65.50 167 ASP A O 1
ATOM 1396 N N . ASP A 1 168 ? -24.192 1.079 18.006 1.00 72.81 168 ASP A N 1
ATOM 1397 C CA . ASP A 1 168 ? -24.224 2.492 18.456 1.00 72.81 168 ASP A CA 1
ATOM 1398 C C . ASP A 1 168 ? -22.935 3.314 18.215 1.00 72.81 168 ASP A C 1
ATOM 1400 O O . ASP A 1 168 ? -22.912 4.530 18.429 1.00 72.81 168 ASP A O 1
ATOM 1404 N N . SER A 1 169 ? -21.841 2.691 17.774 1.00 84.38 169 SER A N 1
ATOM 1405 C CA . SER A 1 169 ? -20.540 3.350 17.565 1.00 84.38 169 SER A CA 1
ATOM 1406 C C . SER A 1 169 ? -19.855 2.820 16.317 1.00 84.38 169 SER A C 1
ATOM 1408 O O . SER A 1 169 ? -19.987 1.647 16.008 1.00 84.38 169 SER A O 1
ATOM 1410 N N . TYR A 1 170 ? -19.099 3.643 15.593 1.00 90.81 170 TYR A N 1
ATOM 1411 C CA . TYR A 1 170 ? -18.391 3.180 14.395 1.00 90.81 170 TYR A CA 1
ATOM 1412 C C . TYR A 1 170 ? -16.963 2.750 14.736 1.00 90.81 170 TYR A C 1
ATOM 1414 O O . TYR A 1 170 ? -16.197 3.515 15.320 1.00 90.81 170 TYR A O 1
ATOM 1422 N N . HIS A 1 171 ? -16.579 1.534 14.367 1.00 94.00 171 HIS A N 1
ATOM 1423 C CA . HIS A 1 171 ? -15.230 1.021 14.601 1.00 94.00 171 HIS A CA 1
ATOM 1424 C C . HIS A 1 171 ? -14.584 0.663 13.275 1.00 94.00 171 HIS A C 1
ATOM 1426 O O . HIS A 1 171 ? -15.201 -0.034 12.469 1.00 94.00 171 HIS A O 1
ATOM 1432 N N . ALA A 1 172 ? -13.352 1.124 13.055 1.00 95.69 172 ALA A N 1
ATOM 1433 C CA . ALA A 1 172 ? -12.637 0.789 11.838 1.00 95.69 172 ALA A CA 1
ATOM 1434 C C . ALA A 1 172 ? -11.123 0.674 12.000 1.00 95.69 172 ALA A C 1
ATOM 1436 O O . ALA A 1 172 ? -10.502 1.394 12.784 1.00 95.69 172 ALA A O 1
ATOM 1437 N N . ILE A 1 173 ? -10.537 -0.196 11.179 1.00 96.94 173 ILE A N 1
ATOM 1438 C CA . ILE A 1 173 ? -9.104 -0.218 10.888 1.00 96.94 173 ILE A CA 1
ATOM 1439 C C . ILE A 1 173 ? -8.921 0.319 9.474 1.00 96.94 173 ILE A C 1
ATOM 1441 O O . ILE A 1 173 ? -9.592 -0.132 8.544 1.00 96.94 173 ILE A O 1
ATOM 1445 N N . VAL A 1 174 ? -8.030 1.289 9.319 1.00 97.88 174 VAL A N 1
ATOM 1446 C CA . VAL A 1 174 ? -7.772 1.958 8.044 1.00 97.88 174 VAL A CA 1
ATOM 1447 C C . VAL A 1 174 ? -6.325 1.727 7.666 1.00 97.88 174 VAL A C 1
ATOM 1449 O O . VAL A 1 174 ? -5.448 2.062 8.456 1.00 97.88 174 VAL A O 1
ATOM 1452 N N . PHE A 1 175 ? -6.075 1.197 6.473 1.00 97.75 175 PHE A N 1
ATOM 1453 C CA . PHE A 1 175 ? -4.726 0.932 5.998 1.00 97.75 175 PHE A CA 1
ATOM 1454 C C . PHE A 1 175 ? -4.339 1.856 4.845 1.00 97.75 175 PHE A C 1
ATOM 1456 O O . PHE A 1 175 ? -5.116 2.049 3.907 1.00 97.75 175 PHE A O 1
ATOM 1463 N N . GLU A 1 176 ? -3.101 2.337 4.894 1.00 97.12 176 GLU A N 1
ATOM 1464 C CA . GLU A 1 176 ? -2.325 2.712 3.710 1.00 97.12 176 GLU A CA 1
ATOM 1465 C C . GLU A 1 176 ? -1.229 1.666 3.533 1.00 97.12 176 GLU A C 1
ATOM 1467 O O . GLU A 1 176 ? -0.509 1.357 4.482 1.00 97.12 176 GLU A O 1
ATOM 1472 N N . ILE A 1 177 ? -1.105 1.107 2.338 1.00 94.50 177 ILE A N 1
ATOM 1473 C CA . ILE A 1 177 ? -0.199 0.011 2.030 1.00 94.50 177 ILE A CA 1
ATOM 1474 C C . ILE A 1 177 ? 0.738 0.476 0.926 1.00 94.50 177 ILE A C 1
ATOM 1476 O O . ILE A 1 177 ? 0.331 0.922 -0.148 1.00 94.50 177 ILE A O 1
ATOM 1480 N N . LYS A 1 178 ? 2.039 0.380 1.189 1.00 90.69 178 LYS A N 1
ATOM 1481 C CA . LYS A 1 178 ? 3.072 0.751 0.232 1.00 90.69 178 LYS A CA 1
ATOM 1482 C C . LYS A 1 178 ? 4.122 -0.338 0.129 1.00 90.69 178 LYS A C 1
ATOM 1484 O O . LYS A 1 178 ? 4.749 -0.740 1.106 1.00 90.69 178 LYS A O 1
ATOM 1489 N N . ASN A 1 179 ? 4.377 -0.773 -1.100 1.00 87.00 179 ASN A N 1
ATOM 1490 C CA . ASN A 1 179 ? 5.511 -1.632 -1.412 1.00 87.00 179 ASN A CA 1
ATOM 1491 C C . ASN A 1 179 ? 6.791 -0.785 -1.543 1.00 87.00 179 ASN A C 1
ATOM 1493 O O . ASN A 1 179 ? 7.253 -0.478 -2.644 1.00 87.00 179 ASN A O 1
ATOM 1497 N N . ARG A 1 180 ? 7.300 -0.325 -0.398 1.00 79.62 180 ARG A N 1
ATOM 1498 C CA . ARG A 1 180 ? 8.481 0.540 -0.259 1.00 79.62 180 ARG A CA 1
ATOM 1499 C C . ARG A 1 180 ? 9.588 -0.204 0.479 1.00 79.62 180 ARG A C 1
ATOM 1501 O O . ARG A 1 180 ? 9.342 -1.247 1.083 1.00 79.62 180 ARG A O 1
ATOM 1508 N N . ASN A 1 181 ? 10.815 0.302 0.388 1.00 67.19 181 ASN A N 1
ATOM 1509 C CA . ASN A 1 181 ? 11.963 -0.264 1.094 1.00 67.19 181 ASN A CA 1
ATOM 1510 C C . ASN A 1 181 ? 12.735 0.802 1.864 1.00 67.19 181 ASN A C 1
ATOM 1512 O O . ASN A 1 181 ? 12.541 1.979 1.603 1.00 67.19 181 ASN A O 1
ATOM 1516 N N . GLU A 1 182 ? 13.643 0.403 2.755 1.00 58.47 182 GLU A N 1
ATOM 1517 C CA . GLU A 1 182 ? 14.450 1.329 3.576 1.00 58.47 182 GLU A CA 1
ATOM 1518 C C . GLU A 1 182 ? 15.265 2.347 2.750 1.00 58.47 182 GLU A C 1
ATOM 1520 O O . GLU A 1 182 ? 15.671 3.392 3.247 1.00 58.47 182 GLU A O 1
ATOM 1525 N N . LYS A 1 183 ? 15.514 2.060 1.464 1.00 64.75 183 LYS A N 1
ATOM 1526 C CA . LYS A 1 183 ? 16.195 2.976 0.528 1.00 64.75 183 LYS A CA 1
ATOM 1527 C C . LYS A 1 183 ? 15.240 3.933 -0.190 1.00 64.75 183 LYS A C 1
ATOM 1529 O O . LYS A 1 183 ? 15.685 4.937 -0.733 1.00 64.75 183 LYS A O 1
ATOM 1534 N N . ASN A 1 184 ? 13.953 3.606 -0.226 1.00 73.00 184 ASN A N 1
ATOM 1535 C CA . ASN A 1 184 ? 12.865 4.374 -0.815 1.00 73.00 184 ASN A CA 1
ATOM 1536 C C . ASN A 1 184 ? 11.709 4.393 0.186 1.00 73.00 184 ASN A C 1
ATOM 1538 O O . ASN A 1 184 ? 10.642 3.843 -0.102 1.00 73.00 184 ASN A O 1
ATOM 1542 N N . CYS A 1 185 ? 11.946 4.946 1.374 1.00 76.69 185 CYS A N 1
ATOM 1543 C CA . CYS A 1 185 ? 10.918 5.079 2.397 1.00 76.69 185 CYS A CA 1
ATOM 1544 C C . CYS A 1 185 ? 9.733 5.907 1.878 1.00 76.69 185 CYS A C 1
ATOM 1546 O O . CYS A 1 185 ? 9.883 6.660 0.905 1.00 76.69 185 CYS A O 1
ATOM 1548 N N . PRO A 1 186 ? 8.547 5.774 2.498 1.00 83.44 186 PRO A N 1
ATOM 1549 C CA . PRO A 1 186 ? 7.448 6.693 2.247 1.00 83.44 186 PRO A CA 1
ATOM 1550 C C . PRO A 1 186 ? 7.926 8.143 2.351 1.00 83.44 186 PRO A C 1
ATOM 1552 O O . PRO A 1 186 ? 8.559 8.533 3.326 1.00 83.44 186 PRO A O 1
ATOM 1555 N N . SER A 1 187 ? 7.641 8.942 1.330 1.00 87.56 187 SER A N 1
ATOM 1556 C CA . SER A 1 187 ? 7.962 10.365 1.345 1.00 87.56 187 SER A CA 1
ATOM 1557 C C . SER A 1 187 ? 7.124 11.107 2.389 1.00 87.56 187 SER A C 1
ATOM 1559 O O . SER A 1 187 ? 5.998 10.710 2.700 1.00 87.56 187 SER A O 1
ATOM 1561 N N . GLU A 1 188 ? 7.631 12.248 2.865 1.00 90.62 188 GLU A N 1
ATOM 1562 C CA . GLU A 1 188 ? 6.902 13.128 3.789 1.00 90.62 188 GLU A CA 1
ATOM 1563 C C . GLU A 1 188 ? 5.500 13.483 3.256 1.00 90.62 188 GLU A C 1
ATOM 1565 O O . GLU A 1 188 ? 4.512 13.476 3.990 1.00 90.62 188 GLU A O 1
ATOM 1570 N N . HIS A 1 189 ? 5.390 13.718 1.947 1.00 92.56 189 HIS A N 1
ATOM 1571 C CA . HIS A 1 189 ? 4.112 13.999 1.305 1.00 92.56 189 HIS A CA 1
ATOM 1572 C C . HIS A 1 189 ? 3.127 12.822 1.397 1.00 92.56 189 HIS A C 1
ATOM 1574 O O . HIS A 1 189 ? 1.943 13.035 1.648 1.00 92.56 189 HIS A O 1
ATOM 1580 N N . GLU A 1 190 ? 3.596 11.582 1.218 1.00 92.56 190 GLU A N 1
ATOM 1581 C CA . GLU A 1 190 ? 2.752 10.383 1.290 1.00 92.56 190 GLU A CA 1
ATOM 1582 C C . GLU A 1 190 ? 2.215 10.149 2.710 1.00 92.56 190 GLU A C 1
ATOM 1584 O O . GLU A 1 190 ? 1.025 9.873 2.875 1.00 92.56 190 GLU A O 1
ATOM 1589 N N . ILE A 1 191 ? 3.057 10.291 3.740 1.00 95.00 191 ILE A N 1
ATOM 1590 C CA . ILE A 1 191 ? 2.627 10.104 5.138 1.00 95.00 191 ILE A CA 1
ATOM 1591 C C . ILE A 1 191 ? 1.679 11.224 5.595 1.00 95.00 191 ILE A C 1
ATOM 1593 O O . ILE A 1 191 ? 0.674 10.952 6.256 1.00 95.00 191 ILE A O 1
ATOM 1597 N N . GLN A 1 192 ? 1.923 12.469 5.168 1.00 96.19 192 GLN A N 1
ATOM 1598 C CA . GLN A 1 192 ? 1.024 13.600 5.420 1.00 96.19 192 GLN A CA 1
ATOM 1599 C C . GLN A 1 192 ? -0.321 13.435 4.718 1.00 96.19 192 GLN A C 1
ATOM 1601 O O . GLN A 1 192 ? -1.370 13.729 5.298 1.00 96.19 192 GLN A O 1
ATOM 1606 N N . LEU A 1 193 ? -0.307 12.941 3.478 1.00 95.50 193 LEU A N 1
ATOM 1607 C CA . LEU A 1 193 ? -1.530 12.658 2.745 1.00 95.50 193 LEU A CA 1
ATOM 1608 C C . LEU A 1 193 ? -2.363 11.605 3.476 1.00 95.50 193 LEU A C 1
ATOM 1610 O O . LEU A 1 193 ? -3.568 11.801 3.610 1.00 95.50 193 LEU A O 1
ATOM 1614 N N . PHE A 1 194 ? -1.749 10.538 3.992 1.00 97.12 194 PHE A N 1
ATOM 1615 C CA . PHE A 1 194 ? -2.489 9.531 4.750 1.00 97.12 194 PHE A CA 1
ATOM 1616 C C . PHE A 1 194 ? -3.126 10.105 6.019 1.00 97.12 194 PHE A C 1
ATOM 1618 O O . PHE A 1 194 ? -4.324 9.919 6.219 1.00 97.12 194 PHE A O 1
ATOM 1625 N N . ALA A 1 195 ? -2.387 10.881 6.819 1.00 97.19 195 ALA A N 1
ATOM 1626 C CA . ALA A 1 195 ? -2.955 11.561 7.987 1.00 97.19 195 ALA A CA 1
ATOM 1627 C C . ALA A 1 195 ? -4.180 12.420 7.606 1.00 97.19 195 ALA A C 1
ATOM 1629 O O . ALA A 1 195 ? -5.241 12.314 8.222 1.00 97.19 195 ALA A O 1
ATOM 1630 N N . LYS A 1 196 ? -4.089 13.167 6.497 1.00 95.25 196 LYS A N 1
ATOM 1631 C CA . LYS A 1 196 ? -5.219 13.932 5.951 1.00 95.25 196 LYS A CA 1
ATOM 1632 C C . LYS A 1 196 ? -6.397 13.039 5.543 1.00 95.25 196 LYS A C 1
ATOM 1634 O O . LYS A 1 196 ? -7.543 13.422 5.772 1.00 95.25 196 LYS A O 1
ATOM 1639 N N . LYS A 1 197 ? -6.160 11.864 4.944 1.00 95.94 197 LYS A N 1
ATOM 1640 C CA . LYS A 1 197 ? -7.238 10.909 4.616 1.00 95.94 197 LYS A CA 1
ATOM 1641 C C . LYS A 1 197 ? -7.989 10.482 5.881 1.00 95.94 197 LYS A C 1
ATOM 1643 O O . LYS A 1 197 ? -9.216 10.410 5.851 1.00 95.94 197 LYS A O 1
ATOM 1648 N N . ILE A 1 198 ? -7.284 10.268 6.996 1.00 96.44 198 ILE A N 1
ATOM 1649 C CA . ILE A 1 198 ? -7.908 9.931 8.284 1.00 96.44 198 ILE A CA 1
ATOM 1650 C C . ILE A 1 198 ? -8.797 11.071 8.788 1.00 96.44 198 ILE A C 1
ATOM 1652 O O . ILE A 1 198 ? -9.929 10.820 9.205 1.00 96.44 198 ILE A O 1
ATOM 1656 N N . ASP A 1 199 ? -8.338 12.318 8.701 1.00 94.38 199 ASP A N 1
ATOM 1657 C CA . ASP A 1 199 ? -9.140 13.479 9.105 1.00 94.38 199 ASP A CA 1
ATOM 1658 C C . ASP A 1 199 ? -10.395 13.647 8.241 1.00 94.38 199 ASP A C 1
ATOM 1660 O O . ASP A 1 199 ? -11.490 13.873 8.764 1.00 94.38 199 ASP A O 1
ATOM 1664 N N . VAL A 1 200 ? -10.272 13.465 6.923 1.00 94.12 200 VAL A N 1
ATOM 1665 C CA . VAL A 1 200 ? -11.416 13.523 5.998 1.00 94.12 200 VAL A CA 1
ATOM 1666 C C . VAL A 1 200 ? -12.402 12.381 6.264 1.00 94.12 200 VAL A C 1
ATOM 1668 O O . VAL A 1 200 ? -13.612 12.608 6.234 1.00 94.12 200 VAL A O 1
ATOM 1671 N N . LEU A 1 201 ? -11.923 11.176 6.592 1.00 94.12 201 LEU A N 1
ATOM 1672 C CA . LEU A 1 201 ? -12.788 10.060 6.981 1.00 94.12 201 LEU A CA 1
ATOM 1673 C C . LEU A 1 201 ? -13.565 10.378 8.266 1.00 94.12 201 LEU A C 1
ATOM 1675 O O . LEU A 1 201 ? -14.788 10.243 8.287 1.00 94.12 201 LEU A O 1
ATOM 1679 N N . LYS A 1 202 ? -12.884 10.856 9.316 1.00 93.12 202 LYS A N 1
ATOM 1680 C CA . LYS A 1 202 ? -13.523 11.290 10.573 1.00 93.12 202 LYS A CA 1
ATOM 1681 C C . LYS A 1 202 ? -14.583 12.363 10.316 1.00 93.12 202 LYS A C 1
ATOM 1683 O O . LYS A 1 202 ? -15.685 12.298 10.860 1.00 93.12 202 LYS A O 1
ATOM 1688 N N . TYR A 1 203 ? -14.270 13.343 9.470 1.00 91.69 203 TYR A N 1
ATOM 1689 C CA . TYR A 1 203 ? -15.210 14.391 9.080 1.00 91.69 203 TYR A CA 1
ATOM 1690 C C . TYR A 1 203 ? -16.436 13.829 8.342 1.00 91.69 203 TYR A C 1
ATOM 1692 O O . TYR A 1 203 ? -17.570 14.160 8.692 1.00 91.69 203 TYR A O 1
ATOM 1700 N N . SER A 1 204 ? -16.231 12.924 7.380 1.00 91.00 204 SER A N 1
ATOM 1701 C CA . SER A 1 204 ? -17.314 12.243 6.660 1.00 91.00 204 SER A CA 1
ATOM 1702 C C . SER A 1 204 ? -18.226 11.455 7.606 1.00 91.00 204 SER A C 1
ATOM 1704 O O . SER A 1 204 ? -19.448 11.561 7.509 1.00 91.00 204 SER A O 1
ATOM 1706 N N . LEU A 1 205 ? -17.660 10.701 8.553 1.00 90.94 205 LEU A N 1
ATOM 1707 C CA . LEU A 1 205 ? -18.433 9.914 9.523 1.00 90.94 205 LEU A CA 1
ATOM 1708 C C . LEU A 1 205 ? -19.295 10.803 10.428 1.00 90.94 205 LEU A C 1
ATOM 1710 O O . LEU A 1 205 ? -20.478 10.517 10.620 1.00 90.94 205 LEU A O 1
ATOM 1714 N N . ASN A 1 206 ? -18.748 11.923 10.912 1.00 90.19 206 ASN A N 1
ATOM 1715 C CA . ASN A 1 206 ? -19.520 12.911 11.672 1.00 90.19 206 ASN A CA 1
ATOM 1716 C C . ASN A 1 206 ? -20.738 13.414 10.880 1.00 90.19 206 ASN A C 1
ATOM 1718 O O . ASN A 1 206 ? -21.839 13.510 11.421 1.00 90.19 206 ASN A O 1
ATOM 1722 N N . ARG A 1 207 ? -20.568 13.698 9.581 1.00 88.56 207 ARG A N 1
ATOM 1723 C CA . ARG A 1 207 ? -21.666 14.146 8.706 1.00 88.56 207 ARG A CA 1
ATOM 1724 C C . ARG A 1 207 ? -22.719 13.075 8.450 1.00 88.56 207 ARG A C 1
ATOM 1726 O O . ARG A 1 207 ? -23.886 13.413 8.277 1.00 88.56 207 ARG A O 1
ATOM 1733 N N . GLN A 1 208 ? -22.317 11.809 8.433 1.00 87.88 208 GLN A N 1
ATOM 1734 C CA . GLN A 1 208 ? -23.231 10.669 8.338 1.00 87.88 208 GLN A CA 1
ATOM 1735 C C . GLN A 1 208 ? -24.000 10.415 9.648 1.00 87.88 208 GLN A C 1
ATOM 1737 O O . GLN A 1 208 ? -24.877 9.559 9.682 1.00 87.88 208 GLN A O 1
ATOM 1742 N N . GLY A 1 209 ? -23.719 11.178 10.711 1.00 87.94 209 GLY A N 1
ATOM 1743 C CA . GLY A 1 209 ? -24.441 11.122 11.981 1.00 87.94 209 GLY A CA 1
ATOM 1744 C C . GLY A 1 209 ? -23.771 10.263 13.053 1.00 87.94 209 GLY A C 1
ATOM 1745 O O . GLY A 1 209 ? -24.305 10.166 14.160 1.00 87.94 209 GLY A O 1
ATOM 1746 N N . TYR A 1 210 ? -22.597 9.685 12.778 1.00 88.06 210 TYR A N 1
ATOM 1747 C CA . TYR A 1 210 ? -21.832 8.957 13.788 1.00 88.06 210 TYR A CA 1
ATOM 1748 C C . TYR A 1 210 ? -21.258 9.933 14.817 1.00 88.06 210 TYR A C 1
ATOM 1750 O O . TYR A 1 210 ? -20.360 10.715 14.518 1.00 88.06 210 TYR A O 1
ATOM 1758 N N . LYS A 1 211 ? -21.769 9.875 16.053 1.00 83.69 211 LYS A N 1
ATOM 1759 C CA . LYS A 1 211 ? -21.313 10.728 17.169 1.00 83.69 211 LYS A CA 1
ATOM 1760 C C . LYS A 1 211 ? -20.108 10.162 17.915 1.00 83.69 211 LYS A C 1
ATOM 1762 O O . LYS A 1 211 ? -19.446 10.887 18.652 1.00 83.69 211 LYS A O 1
ATOM 1767 N N . GLN A 1 212 ? -19.859 8.864 17.770 1.00 88.38 212 GLN A N 1
ATOM 1768 C CA . GLN A 1 212 ? -18.742 8.170 18.393 1.00 88.38 212 GLN A CA 1
ATOM 1769 C C . GLN A 1 212 ? -18.131 7.204 17.388 1.00 88.38 212 GLN A C 1
ATOM 1771 O O . GLN A 1 212 ? -18.825 6.354 16.827 1.00 88.38 212 GLN A O 1
ATOM 1776 N N . PHE A 1 213 ? -16.823 7.329 17.187 1.00 91.50 213 PHE A N 1
ATOM 1777 C CA . PHE A 1 213 ? -16.063 6.400 16.371 1.00 91.50 213 PHE A CA 1
ATOM 1778 C C . PHE A 1 213 ? -14.682 6.126 16.963 1.00 91.50 213 PHE A C 1
ATOM 1780 O O . PHE A 1 213 ? -14.049 7.004 17.551 1.00 91.50 213 PHE A O 1
ATOM 1787 N N . SER A 1 214 ? -14.210 4.899 16.775 1.00 93.06 214 SER A N 1
ATOM 1788 C CA . SER A 1 214 ? -12.853 4.468 17.086 1.00 93.06 214 SER A CA 1
ATOM 1789 C C . SER A 1 214 ? -12.192 4.010 15.797 1.00 93.06 214 SER A C 1
ATOM 1791 O O . SER A 1 214 ? -12.576 2.999 15.218 1.00 93.06 214 SER A O 1
ATOM 1793 N N . ILE A 1 215 ? -11.206 4.779 15.346 1.00 95.12 215 ILE A N 1
ATOM 1794 C CA . ILE A 1 215 ? -10.444 4.498 14.130 1.00 95.12 215 ILE A CA 1
ATOM 1795 C C . ILE A 1 215 ? -9.020 4.150 14.546 1.00 95.12 215 ILE A C 1
ATOM 1797 O O . ILE A 1 215 ? -8.418 4.882 15.338 1.00 95.12 215 ILE A O 1
ATOM 1801 N N . LEU A 1 216 ? -8.503 3.045 14.015 1.00 96.44 216 LEU A N 1
ATOM 1802 C CA . LEU A 1 216 ? -7.098 2.669 14.100 1.00 96.44 216 LEU A CA 1
ATOM 1803 C C . LEU A 1 216 ? -6.461 2.821 12.713 1.00 96.44 216 LEU A C 1
ATOM 1805 O O . LEU A 1 216 ? -6.675 1.967 11.850 1.00 96.44 216 LEU A O 1
ATOM 1809 N N . PRO A 1 217 ? -5.737 3.923 12.465 1.00 97.56 217 PRO A N 1
ATOM 1810 C CA . PRO A 1 217 ? -4.990 4.091 11.231 1.00 97.56 217 PRO A CA 1
ATOM 1811 C C . PRO A 1 217 ? -3.675 3.312 11.295 1.00 97.56 217 PRO A C 1
ATOM 1813 O O . PRO A 1 217 ? -2.944 3.387 12.282 1.00 97.56 2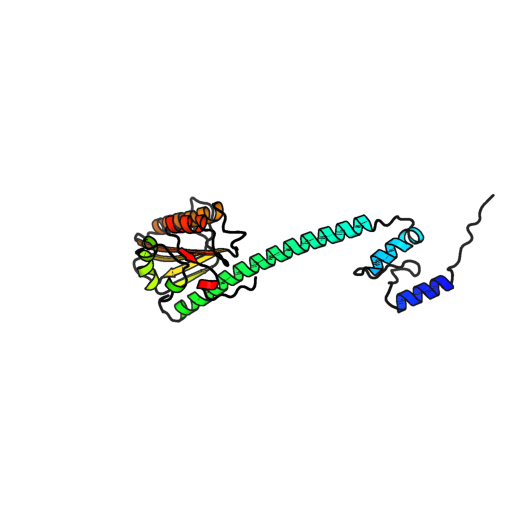17 PRO A O 1
ATOM 1816 N N . LEU A 1 218 ? -3.375 2.572 10.232 1.00 97.06 218 LEU A N 1
ATOM 1817 C CA . LEU A 1 218 ? -2.216 1.700 10.111 1.00 97.06 218 LEU A CA 1
ATOM 1818 C C . LEU A 1 218 ? -1.517 1.975 8.777 1.00 97.06 218 LEU A C 1
ATOM 1820 O O . LEU A 1 218 ? -2.103 1.816 7.710 1.00 97.06 218 LEU A O 1
ATOM 1824 N N . TYR A 1 219 ? -0.261 2.400 8.833 1.00 96.88 219 TYR A N 1
ATOM 1825 C CA . TYR A 1 219 ? 0.588 2.542 7.659 1.00 96.88 219 TYR A CA 1
ATOM 1826 C C . TYR A 1 219 ? 1.461 1.299 7.533 1.00 96.88 219 TYR A C 1
ATOM 1828 O O . TYR A 1 219 ? 2.246 0.991 8.432 1.00 96.88 219 TYR A O 1
ATOM 1836 N N . LEU A 1 220 ? 1.338 0.588 6.418 1.00 94.75 220 LEU A N 1
ATOM 1837 C CA . LEU A 1 220 ? 2.148 -0.578 6.118 1.00 94.75 220 LEU A CA 1
ATOM 1838 C C . LEU A 1 220 ? 3.148 -0.252 5.016 1.00 94.75 220 LEU A C 1
ATOM 1840 O O . LEU A 1 220 ? 2.773 0.077 3.891 1.00 94.75 220 LEU A O 1
ATOM 1844 N N . SER A 1 221 ? 4.430 -0.389 5.336 1.00 92.50 221 SER A N 1
ATOM 1845 C CA . SER A 1 221 ? 5.520 -0.306 4.369 1.00 92.50 221 SER A CA 1
ATOM 1846 C C . SER A 1 221 ? 6.202 -1.663 4.287 1.00 92.50 221 SER A C 1
ATOM 1848 O O . SER A 1 221 ? 6.754 -2.129 5.279 1.00 92.50 221 SER A O 1
ATOM 1850 N N . ALA A 1 222 ? 6.152 -2.303 3.115 1.00 89.00 222 ALA A N 1
ATOM 1851 C CA . ALA A 1 222 ? 6.589 -3.687 2.912 1.00 89.00 222 ALA A CA 1
ATOM 1852 C C . ALA A 1 222 ? 7.940 -4.013 3.567 1.00 89.00 222 ALA A C 1
ATOM 1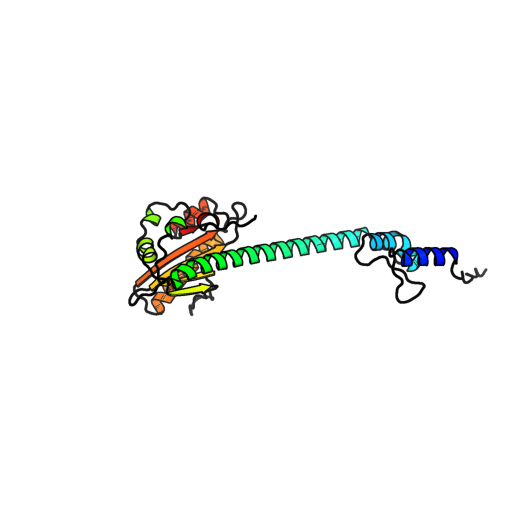854 O O . ALA A 1 222 ? 8.036 -5.022 4.257 1.00 89.00 222 ALA A O 1
ATOM 1855 N N . ASN A 1 223 ? 8.944 -3.143 3.407 1.00 84.88 223 ASN A N 1
ATOM 1856 C CA . ASN A 1 223 ? 10.262 -3.319 4.025 1.00 84.88 223 ASN A CA 1
ATOM 1857 C C . ASN A 1 223 ? 10.607 -2.177 5.001 1.00 84.88 223 ASN A C 1
ATOM 1859 O O . ASN A 1 223 ? 11.727 -1.678 4.991 1.00 84.88 223 ASN A O 1
ATOM 1863 N N . GLY A 1 224 ? 9.640 -1.723 5.804 1.00 86.69 224 GLY A N 1
ATOM 1864 C CA . GLY A 1 224 ? 9.889 -0.819 6.932 1.00 86.69 224 GLY A CA 1
ATOM 1865 C C . GLY A 1 224 ? 9.971 0.674 6.593 1.00 86.69 224 GLY A C 1
ATOM 1866 O O . GLY A 1 224 ? 9.491 1.131 5.554 1.00 86.69 224 GLY A O 1
ATOM 1867 N N . PHE A 1 225 ? 10.537 1.447 7.520 1.00 90.31 225 PHE A N 1
ATOM 1868 C CA . PHE A 1 225 ? 10.517 2.912 7.540 1.00 90.31 225 PHE A CA 1
ATOM 1869 C C . PHE A 1 225 ? 11.884 3.465 7.945 1.00 90.31 225 PHE A C 1
ATOM 1871 O O . PHE A 1 225 ? 12.631 2.805 8.667 1.00 90.31 225 PHE A O 1
ATOM 1878 N N . ASP A 1 226 ? 12.181 4.698 7.537 1.00 90.00 226 ASP A N 1
ATOM 1879 C CA . ASP A 1 226 ? 13.219 5.481 8.199 1.00 90.00 226 ASP A CA 1
ATOM 1880 C C . ASP A 1 226 ? 12.709 6.007 9.551 1.00 90.00 226 ASP A C 1
ATOM 1882 O O . ASP A 1 226 ? 11.503 6.114 9.795 1.00 90.00 226 ASP A O 1
ATOM 1886 N N . GLU A 1 227 ? 13.652 6.335 10.434 1.00 89.94 227 GLU A N 1
ATOM 1887 C CA . GLU A 1 227 ? 13.366 6.704 11.820 1.00 89.94 227 GLU A CA 1
ATOM 1888 C C . GLU A 1 227 ? 12.502 7.972 11.936 1.00 89.94 227 GLU A C 1
ATOM 1890 O O . GLU A 1 227 ? 11.638 8.048 12.814 1.00 89.94 227 GLU A O 1
ATOM 1895 N N . ASP A 1 228 ? 12.697 8.954 11.055 1.00 91.94 228 ASP A N 1
ATOM 1896 C CA . ASP A 1 228 ? 11.980 10.229 11.116 1.00 91.94 228 ASP A CA 1
ATOM 1897 C C . ASP A 1 228 ? 10.532 10.075 10.642 1.00 91.94 228 ASP A C 1
ATOM 1899 O O . ASP A 1 228 ? 9.608 10.548 11.315 1.00 91.94 228 ASP A O 1
ATOM 1903 N N . SER A 1 229 ? 10.312 9.353 9.540 1.00 92.44 229 SER A N 1
ATOM 1904 C CA . SER A 1 229 ? 8.972 9.037 9.037 1.00 92.44 229 SER A CA 1
ATOM 1905 C C . SER A 1 229 ? 8.162 8.211 10.038 1.00 92.44 229 SER A C 1
ATOM 1907 O O . SER A 1 229 ? 6.996 8.525 10.292 1.00 92.44 229 SER A O 1
ATOM 1909 N N . GLU A 1 230 ? 8.765 7.183 10.648 1.00 93.44 230 GLU A N 1
ATOM 1910 C CA . GLU A 1 230 ? 8.097 6.336 11.647 1.00 93.44 230 GLU A CA 1
ATOM 1911 C C . GLU A 1 230 ? 7.717 7.142 12.899 1.00 93.44 230 GLU A C 1
ATOM 1913 O O . GLU A 1 230 ? 6.558 7.123 13.324 1.00 93.44 230 GLU A O 1
ATOM 1918 N N . LYS A 1 231 ? 8.644 7.952 13.429 1.00 94.31 231 LYS A N 1
ATOM 1919 C CA . LYS A 1 231 ? 8.356 8.858 14.554 1.00 94.31 231 LYS A CA 1
ATOM 1920 C C . LYS A 1 231 ? 7.252 9.857 14.226 1.00 94.31 231 LYS A C 1
ATOM 1922 O O . LYS A 1 231 ? 6.412 10.149 15.082 1.00 94.31 231 LYS A O 1
ATOM 1927 N N . TRP A 1 232 ? 7.250 10.409 13.012 1.00 95.69 232 TRP A N 1
ATOM 1928 C CA . TRP A 1 232 ? 6.225 11.356 12.588 1.00 95.69 232 TRP A CA 1
ATOM 1929 C C . TRP A 1 232 ? 4.844 10.696 12.533 1.00 95.69 232 TRP A C 1
ATOM 1931 O O . TRP A 1 232 ? 3.890 11.254 13.077 1.00 95.69 232 TRP A O 1
ATOM 1941 N N . LEU A 1 233 ? 4.745 9.490 11.961 1.00 96.19 233 LEU A N 1
ATOM 1942 C CA . LEU A 1 233 ? 3.506 8.707 11.922 1.00 96.19 233 LEU A CA 1
ATOM 1943 C C . LEU A 1 233 ? 2.977 8.428 13.335 1.00 96.19 233 LEU A C 1
ATOM 1945 O O . LEU A 1 233 ? 1.811 8.703 13.619 1.00 96.19 233 LEU A O 1
ATOM 1949 N N . HIS A 1 234 ? 3.839 7.986 14.256 1.00 96.25 234 HIS A N 1
ATOM 1950 C CA . HIS A 1 234 ? 3.440 7.733 15.646 1.00 96.25 234 HIS A CA 1
ATOM 1951 C C . HIS A 1 234 ? 2.951 8.998 16.358 1.00 96.25 234 HIS A C 1
ATOM 1953 O O . HIS A 1 234 ? 2.007 8.936 17.147 1.00 96.25 234 HIS A O 1
ATOM 1959 N N . LYS A 1 235 ? 3.545 10.163 16.064 1.00 95.19 235 LYS A N 1
ATOM 1960 C CA . LYS A 1 235 ? 3.083 11.460 16.586 1.00 95.19 235 LYS A CA 1
ATOM 1961 C C . LYS A 1 235 ? 1.680 11.828 16.086 1.00 95.19 235 LYS A C 1
ATOM 1963 O O . LYS A 1 235 ? 0.968 12.534 16.793 1.00 95.19 235 LYS A O 1
ATOM 1968 N N . GLN A 1 236 ? 1.287 11.355 14.902 1.00 95.69 236 GLN A N 1
ATOM 1969 C CA . GLN A 1 236 ? -0.070 11.494 14.357 1.00 95.69 236 GLN A CA 1
ATOM 1970 C C . GLN A 1 236 ? -1.023 10.370 14.803 1.00 95.69 236 GLN A C 1
ATOM 1972 O O . GLN A 1 236 ? -2.104 10.229 14.236 1.00 95.69 236 GLN A O 1
ATOM 1977 N N . GLU A 1 237 ? -0.631 9.558 15.793 1.00 95.81 237 GLU A N 1
ATOM 1978 C CA . GLU A 1 237 ? -1.397 8.399 16.273 1.00 95.81 237 GLU A CA 1
ATOM 1979 C C . GLU A 1 237 ? -1.628 7.324 15.192 1.00 95.81 237 GLU A C 1
ATOM 1981 O O . GLU A 1 237 ? -2.612 6.583 15.229 1.00 95.81 237 GLU A O 1
ATOM 1986 N N . ILE A 1 238 ? -0.709 7.228 14.224 1.00 96.81 238 ILE A N 1
ATOM 1987 C CA . ILE A 1 238 ? -0.730 6.226 13.156 1.00 96.81 238 ILE A CA 1
ATOM 1988 C C . ILE A 1 238 ? 0.195 5.073 13.527 1.00 96.81 238 ILE A C 1
ATOM 1990 O O . ILE A 1 238 ? 1.371 5.276 13.816 1.00 96.81 238 ILE A O 1
ATOM 1994 N N . PHE A 1 239 ? -0.340 3.854 13.503 1.00 96.75 239 PHE A N 1
ATOM 1995 C CA . PHE A 1 239 ? 0.408 2.630 13.772 1.00 96.75 239 PHE A CA 1
ATOM 1996 C C . PHE A 1 239 ? 1.239 2.247 12.548 1.00 96.75 239 PHE A C 1
ATOM 1998 O O . PHE A 1 239 ? 0.791 2.428 11.417 1.00 96.75 239 PHE A O 1
ATOM 2005 N N . THR A 1 240 ? 2.434 1.699 12.756 1.00 95.88 240 THR A N 1
ATOM 2006 C CA . THR A 1 240 ? 3.314 1.247 11.670 1.00 95.88 240 THR A CA 1
ATOM 2007 C C . THR A 1 240 ? 3.403 -0.270 11.618 1.00 95.88 240 THR A C 1
ATOM 2009 O O . THR A 1 240 ? 3.310 -0.963 12.633 1.00 95.88 240 THR A O 1
ATOM 2012 N N . SER A 1 241 ? 3.565 -0.793 10.407 1.00 94.81 241 SER A N 1
ATOM 2013 C CA . SER A 1 241 ? 3.647 -2.221 10.131 1.00 94.81 241 SER A CA 1
ATOM 2014 C C . SER A 1 241 ? 4.465 -2.497 8.865 1.00 94.81 241 SER A C 1
ATOM 2016 O O . SER A 1 241 ? 4.691 -1.598 8.054 1.00 94.81 241 SER A O 1
ATOM 2018 N N . ASP A 1 242 ? 4.903 -3.735 8.687 1.00 92.81 242 ASP A N 1
ATOM 2019 C CA . ASP A 1 242 ? 5.699 -4.206 7.552 1.00 92.81 242 ASP A CA 1
ATOM 2020 C C . ASP A 1 242 ? 5.319 -5.638 7.148 1.00 92.81 242 ASP A C 1
ATOM 2022 O O . ASP A 1 242 ? 4.473 -6.275 7.770 1.00 92.81 242 ASP A O 1
ATOM 2026 N N . ALA A 1 243 ? 5.906 -6.152 6.066 1.00 91.12 243 ALA A N 1
ATOM 2027 C CA . ALA A 1 243 ? 5.598 -7.503 5.604 1.00 91.12 243 ALA A CA 1
ATOM 2028 C C . ALA A 1 243 ? 5.967 -8.568 6.656 1.00 91.12 243 ALA A C 1
ATOM 2030 O O . ALA A 1 243 ? 5.202 -9.510 6.872 1.00 91.12 243 ALA A O 1
ATOM 2031 N N . ASP A 1 244 ? 7.082 -8.376 7.364 1.00 90.88 244 ASP A N 1
ATOM 2032 C CA . ASP A 1 244 ? 7.587 -9.316 8.367 1.00 90.88 244 ASP A CA 1
ATOM 2033 C C . ASP A 1 244 ? 6.647 -9.453 9.574 1.00 90.88 244 ASP A C 1
ATOM 2035 O O . ASP A 1 244 ? 6.330 -10.571 9.985 1.00 90.88 244 ASP A O 1
ATOM 2039 N N . SER A 1 245 ? 6.115 -8.347 10.104 1.00 91.75 245 SER A N 1
ATOM 2040 C CA . SER A 1 245 ? 5.112 -8.360 11.187 1.00 91.75 245 SER A CA 1
ATOM 2041 C C . SER A 1 245 ? 3.792 -9.034 10.776 1.00 91.75 245 SER A C 1
ATOM 2043 O O . SER A 1 245 ? 3.066 -9.584 11.612 1.00 91.75 245 SER A O 1
ATOM 2045 N N . TRP A 1 246 ? 3.499 -9.099 9.476 1.00 91.38 246 TRP A N 1
ATOM 2046 C CA . TRP A 1 246 ? 2.380 -9.876 8.928 1.00 91.38 246 TRP A CA 1
ATOM 2047 C C . TRP A 1 246 ? 2.755 -11.309 8.525 1.00 91.38 246 TRP A C 1
ATOM 2049 O O . TRP A 1 246 ? 1.887 -12.072 8.106 1.00 91.38 246 TRP A O 1
ATOM 2059 N N . GLY A 1 247 ? 4.017 -11.720 8.688 1.00 88.31 247 GLY A N 1
ATOM 2060 C CA . GLY A 1 247 ? 4.501 -13.037 8.265 1.00 88.31 247 GLY A CA 1
ATOM 2061 C C . GLY A 1 247 ? 4.462 -13.233 6.746 1.00 88.31 247 GLY A C 1
ATOM 2062 O O . GLY A 1 247 ? 4.267 -14.350 6.266 1.00 88.31 247 GLY A O 1
ATOM 2063 N N . ILE A 1 248 ? 4.589 -12.143 5.988 1.00 85.94 248 ILE A N 1
ATOM 2064 C CA . ILE A 1 248 ? 4.543 -12.124 4.529 1.00 85.94 248 ILE A CA 1
ATOM 2065 C C . ILE A 1 248 ? 5.977 -12.099 4.009 1.00 85.94 248 ILE A C 1
ATOM 2067 O O . ILE A 1 248 ? 6.688 -11.112 4.161 1.00 85.94 248 ILE A O 1
ATOM 2071 N N . HIS A 1 249 ? 6.388 -13.166 3.332 1.00 76.75 249 HIS A N 1
ATOM 2072 C CA . HIS A 1 249 ? 7.675 -13.197 2.644 1.00 76.75 249 HIS A CA 1
ATOM 2073 C C . HIS A 1 249 ? 7.532 -12.578 1.255 1.00 76.75 249 HIS A C 1
ATOM 2075 O O . HIS A 1 249 ? 6.893 -13.148 0.369 1.00 76.75 249 HIS A O 1
ATOM 2081 N N . ILE A 1 250 ? 8.110 -11.392 1.073 1.00 66.19 250 ILE A N 1
ATOM 2082 C CA . ILE A 1 250 ? 8.224 -10.748 -0.234 1.00 66.19 250 ILE A CA 1
ATOM 2083 C C . ILE A 1 250 ? 9.646 -11.000 -0.725 1.00 66.19 250 ILE A C 1
ATOM 2085 O O . ILE A 1 250 ? 10.586 -10.368 -0.245 1.00 66.19 250 ILE A O 1
ATOM 2089 N N . ASP A 1 251 ? 9.809 -11.912 -1.687 1.00 58.00 251 ASP A N 1
ATOM 2090 C CA . ASP A 1 251 ? 11.094 -12.076 -2.368 1.00 58.00 251 ASP A CA 1
ATOM 2091 C C . ASP A 1 251 ? 11.471 -10.732 -3.014 1.00 58.00 251 ASP A C 1
ATOM 2093 O O . ASP A 1 251 ? 10.749 -10.195 -3.872 1.00 58.00 251 ASP A O 1
ATOM 2097 N N . CYS A 1 252 ? 12.559 -10.143 -2.518 1.00 47.72 252 CYS A N 1
ATOM 2098 C CA . CYS A 1 252 ? 13.080 -8.854 -2.956 1.00 47.72 252 CYS A CA 1
ATOM 2099 C C . CYS A 1 252 ? 13.719 -8.965 -4.339 1.00 47.72 252 CYS A C 1
ATOM 2101 O O . CYS A 1 252 ? 14.710 -9.714 -4.476 1.00 47.72 252 CYS A O 1
#

Secondary structure (DSSP, 8-state):
-----------HHHHHHHHHHHHTTSEEE-SSTT-EEE-TTSHHHHHHHHHHHHHHHS----HHHHHHHHHHHHHHHHHHHHHHHHHHHHHHHHHHHHHHHHHHHHHT-B-TTGGGGSPP--HHHHT-HHHHHHHHPBEEEEEEEEEE--TTS--EEEEEEEEE--SSSEEEEEEEEEEEETTBPPPHHHHHHHHHHHHHHHHHHHHTT-S-EEEEEEEEEEE---HHHHHHHHHTT-EEE-TTTTT-----

Solvent-accessible surface area (backbone atoms only — not comparable to full-atom values): 14221 Å² total; per-residue (Å²): 138,81,80,77,80,68,83,76,67,77,56,64,70,56,53,54,51,49,52,50,35,36,76,68,67,57,31,39,78,53,102,40,100,87,41,74,42,31,44,92,92,41,73,51,20,58,54,42,38,66,74,40,32,42,80,75,70,74,42,88,65,59,62,68,61,52,51,53,50,52,50,54,51,50,55,51,49,51,54,51,51,53,50,52,52,49,51,50,54,30,54,48,51,54,50,52,55,50,53,54,54,49,50,32,32,77,67,68,35,41,51,73,65,54,76,60,37,40,50,98,68,56,70,74,65,76,65,33,74,42,56,64,57,52,36,68,30,30,48,61,51,78,39,70,64,37,65,50,76,48,100,88,51,78,82,44,74,33,53,32,38,37,31,40,63,63,95,85,50,47,40,35,42,37,33,45,76,40,73,31,32,66,92,51,38,78,48,73,66,55,55,52,49,50,56,48,51,53,52,52,45,55,53,36,41,45,74,75,64,50,89,42,72,38,69,44,44,34,42,32,22,44,50,40,61,45,73,66,59,49,52,53,36,47,75,71,67,30,43,47,24,30,25,67,42,66,73,46,87,73,91,127

Radius of gyration: 31.88 Å; Cα contacts (8 Å, |Δi|>4): 342; chains: 1; bounding box: 58×43×101 Å

Mean predicted aligned error: 10.86 Å